Protein AF-A0AAW7A7S0-F1 (afdb_monomer)

Foldseek 3Di:
DPVPLVVVLVVLLVVQVVDPPDDVVSLVVSLVSLVVQLVVCVVVVPVVSVVVSVVSNVVSVVVVVVVVVVVVVQVPDPHLQVCQPVLLVVLCCCCPVVVVDWADLVVLVVLCVVCVVLCVVVVNNVVLVVLSDGVVLSVQLSVQLSVCQRRDNDPDGDDPVVSVVSSVVSNVVSVVVSVVVSVVSSVVSVVVVD

Structure (mmCIF, N/CA/C/O backbone):
data_AF-A0AAW7A7S0-F1
#
_entry.id   AF-A0AAW7A7S0-F1
#
loop_
_atom_site.group_PDB
_atom_site.id
_atom_site.type_symbol
_atom_site.label_atom_id
_atom_site.label_alt_id
_atom_site.label_comp_id
_atom_site.label_asym_id
_atom_site.label_entity_id
_atom_site.label_seq_id
_atom_site.pdbx_PDB_ins_code
_atom_site.Cartn_x
_atom_site.Cartn_y
_atom_site.Cartn_z
_atom_site.occupancy
_atom_site.B_iso_or_equiv
_atom_site.auth_seq_id
_atom_site.auth_comp_id
_atom_site.auth_asym_id
_atom_site.auth_atom_id
_atom_site.pdbx_PDB_model_num
ATOM 1 N N . MET A 1 1 ? -24.577 13.055 20.308 1.00 47.88 1 MET A N 1
ATOM 2 C CA . MET A 1 1 ? -23.907 12.034 19.472 1.00 47.88 1 MET A CA 1
ATOM 3 C C . MET A 1 1 ? -22.977 12.695 18.434 1.00 47.88 1 MET A C 1
ATOM 5 O O . MET A 1 1 ? -22.211 11.979 17.806 1.00 47.88 1 MET A O 1
ATOM 9 N N . ASP A 1 2 ? -22.964 14.039 18.340 1.00 54.25 2 ASP A N 1
ATOM 10 C CA . ASP A 1 2 ? -22.372 14.827 17.237 1.00 54.25 2 ASP A CA 1
ATOM 11 C C . ASP A 1 2 ? -20.846 14.964 17.177 1.00 54.25 2 ASP A C 1
ATOM 13 O O . ASP A 1 2 ? -20.313 15.258 16.114 1.00 54.25 2 ASP A O 1
ATOM 17 N N . ASN A 1 3 ? -20.098 14.722 18.256 1.00 69.12 3 ASN A N 1
ATOM 18 C CA . ASN A 1 3 ? -18.649 14.981 18.216 1.00 69.12 3 ASN A CA 1
ATOM 19 C C . ASN A 1 3 ? -17.802 13.792 17.751 1.00 69.12 3 ASN A C 1
ATOM 21 O O . ASN A 1 3 ? -16.702 14.000 17.258 1.00 69.12 3 ASN A O 1
ATOM 25 N N . LEU A 1 4 ? -18.297 12.551 17.827 1.00 82.12 4 LEU A N 1
ATOM 26 C CA . LEU A 1 4 ? -17.451 11.378 17.567 1.00 82.12 4 LEU A CA 1
ATOM 27 C C . LEU A 1 4 ? -16.991 11.300 16.102 1.00 82.12 4 LEU A C 1
ATOM 29 O O . LEU A 1 4 ? -15.822 11.047 15.830 1.00 82.12 4 LEU A O 1
ATOM 33 N N . LEU A 1 5 ? -17.907 11.535 15.156 1.00 83.62 5 LEU A N 1
ATOM 34 C CA . LEU A 1 5 ? -17.593 11.461 13.727 1.00 83.62 5 LEU A CA 1
ATOM 35 C C . LEU A 1 5 ? -16.668 12.609 13.301 1.00 83.62 5 LEU A C 1
ATOM 37 O O . LEU A 1 5 ? -15.752 12.413 12.507 1.00 83.62 5 LEU A O 1
ATOM 41 N N . ARG A 1 6 ? -16.905 13.800 13.860 1.00 86.00 6 ARG A N 1
ATOM 42 C CA . ARG A 1 6 ? -16.086 14.994 13.651 1.00 86.00 6 ARG A CA 1
ATOM 43 C C .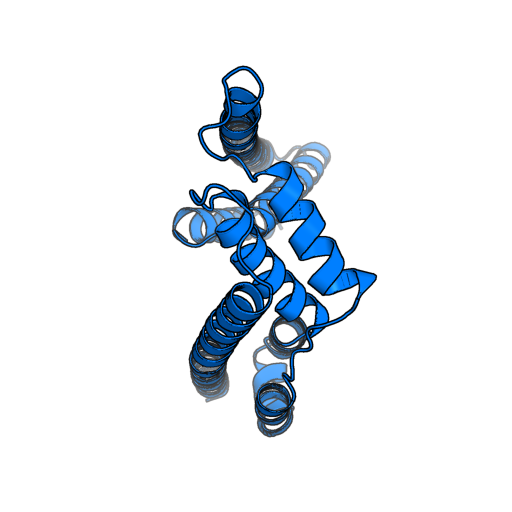 ARG A 1 6 ? -14.667 14.794 14.179 1.00 86.00 6 ARG A C 1
ATOM 45 O O . ARG A 1 6 ? -13.710 15.048 13.451 1.00 86.00 6 ARG A O 1
ATOM 52 N N . ASP A 1 7 ? -14.539 14.330 15.418 1.00 87.19 7 ASP A N 1
ATOM 53 C CA . ASP A 1 7 ? -13.252 14.130 16.085 1.00 87.19 7 ASP A CA 1
ATOM 54 C C . ASP A 1 7 ? -12.432 13.044 15.386 1.00 87.19 7 ASP A C 1
ATOM 56 O O . ASP A 1 7 ? -11.229 13.210 15.181 1.00 87.19 7 ASP A O 1
ATOM 60 N N . GLU A 1 8 ? -13.078 11.960 14.951 1.00 88.00 8 GLU A N 1
ATOM 61 C CA . GLU A 1 8 ? -12.396 10.878 14.244 1.00 88.00 8 GLU A CA 1
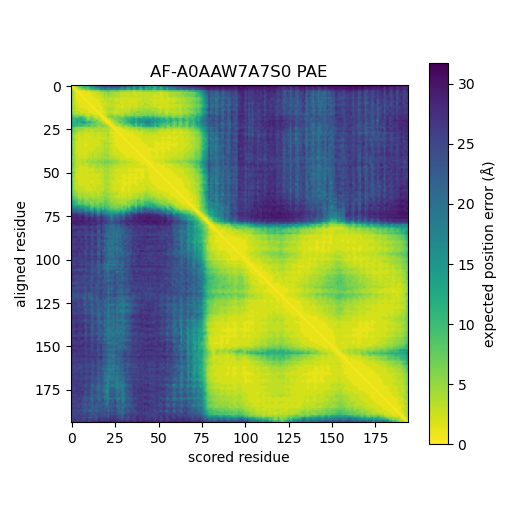ATOM 62 C C . GLU A 1 8 ? -11.982 11.285 12.823 1.00 88.00 8 GLU A C 1
ATOM 64 O O . GLU A 1 8 ? -10.881 10.947 12.382 1.00 88.00 8 GLU A O 1
ATOM 69 N N . LEU A 1 9 ? -12.805 12.076 12.123 1.00 88.88 9 LEU A N 1
ATOM 70 C CA . LEU A 1 9 ? -12.444 12.632 10.819 1.00 88.88 9 LEU A CA 1
ATOM 71 C C . LEU A 1 9 ? -11.255 13.596 10.939 1.00 88.88 9 LEU A C 1
ATOM 73 O O . LEU A 1 9 ? -10.318 13.510 10.148 1.00 88.88 9 LEU A O 1
ATOM 77 N N . LEU A 1 10 ? -11.246 14.467 11.954 1.00 88.31 10 LEU A N 1
ATOM 78 C CA . LEU A 1 10 ? -10.122 15.366 12.232 1.00 88.31 10 LEU A CA 1
ATOM 79 C C . LEU A 1 10 ? -8.855 14.607 12.618 1.00 88.31 10 LEU A C 1
ATOM 81 O O . LEU A 1 10 ? -7.771 14.958 12.155 1.00 88.31 10 LEU A O 1
ATOM 85 N N . ARG A 1 11 ? -8.974 13.565 13.446 1.00 88.81 11 ARG A N 1
ATOM 86 C CA . ARG A 1 11 ? -7.841 12.715 13.824 1.00 88.81 11 ARG A CA 1
ATOM 87 C C . ARG A 1 11 ? -7.263 12.004 12.605 1.00 88.81 11 ARG A C 1
ATOM 89 O O . ARG A 1 11 ? -6.047 12.034 12.413 1.00 88.81 11 ARG A O 1
ATOM 96 N N . SER A 1 12 ? -8.117 11.393 11.788 1.00 85.12 12 SER A N 1
ATOM 97 C CA . SER A 1 12 ? -7.708 10.688 10.570 1.00 85.12 12 SER A CA 1
ATOM 98 C C . SER A 1 12 ? -7.038 11.645 9.588 1.00 85.12 12 SER A C 1
ATOM 100 O O . SER A 1 12 ? -5.951 11.359 9.089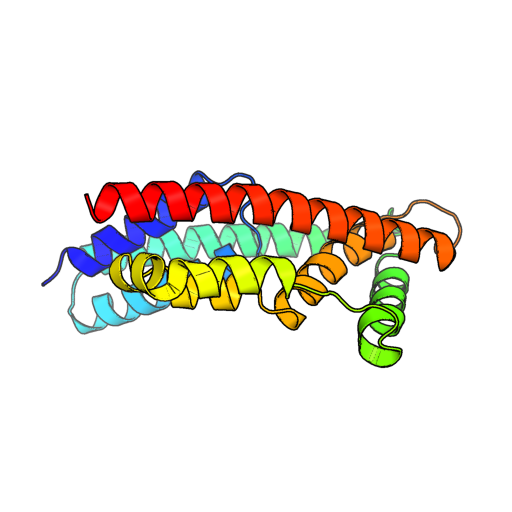 1.00 85.12 12 SER A O 1
ATOM 102 N N . TYR A 1 13 ? -7.623 12.832 9.403 1.00 85.81 13 TYR A N 1
ATOM 103 C CA . TYR A 1 13 ? -7.064 13.874 8.549 1.00 85.81 13 TYR A CA 1
ATOM 104 C C . TYR A 1 13 ? -5.722 14.402 9.059 1.00 85.81 13 TYR A C 1
ATOM 106 O O . TYR A 1 13 ? -4.745 14.430 8.318 1.00 85.81 13 TYR A O 1
ATOM 114 N N . GLY A 1 14 ? -5.622 14.736 10.347 1.00 81.81 14 GLY A N 1
ATOM 115 C CA . GLY A 1 14 ? -4.374 15.203 10.952 1.00 81.81 14 GLY A CA 1
ATOM 116 C C . GLY A 1 14 ? -3.258 14.155 10.912 1.00 81.81 14 GLY A C 1
ATOM 117 O O . GLY A 1 14 ? -2.095 14.505 10.697 1.00 81.81 14 GLY A O 1
ATOM 118 N N . THR A 1 15 ? -3.605 12.874 11.068 1.00 81.06 15 THR A N 1
ATOM 119 C CA . THR A 1 15 ? -2.658 11.754 10.939 1.00 81.06 15 THR A CA 1
ATOM 120 C C . THR A 1 15 ? -2.126 11.661 9.516 1.00 81.06 15 THR A C 1
ATOM 122 O O . THR A 1 15 ? -0.912 11.613 9.326 1.00 81.06 15 THR A O 1
ATOM 125 N N . TYR A 1 16 ? -3.020 11.720 8.529 1.00 79.56 16 TYR A N 1
ATOM 126 C CA . TYR A 1 16 ? -2.660 11.735 7.117 1.00 79.56 16 TYR A CA 1
ATOM 127 C C . TYR A 1 16 ? -1.764 12.938 6.765 1.00 79.56 16 TYR A C 1
ATOM 129 O O . TYR A 1 16 ? -0.677 12.755 6.226 1.00 79.56 16 TYR A O 1
ATOM 137 N N . CYS A 1 17 ? -2.130 14.163 7.161 1.00 77.94 17 CYS A N 1
ATOM 138 C CA . CYS A 1 17 ? -1.323 15.362 6.892 1.00 77.94 17 CYS A CA 1
ATOM 139 C C . CYS A 1 17 ? 0.074 15.320 7.532 1.00 77.94 17 CYS A C 1
ATOM 141 O O . CYS A 1 17 ? 1.014 15.925 7.014 1.00 77.94 17 CYS A O 1
ATOM 143 N N . SER A 1 18 ? 0.212 14.637 8.670 1.00 73.94 18 SER A N 1
ATOM 144 C CA . SER A 1 18 ? 1.487 14.501 9.383 1.00 73.94 18 SER A CA 1
ATOM 145 C C . SER A 1 18 ? 2.357 13.371 8.825 1.00 73.94 18 SER A C 1
ATOM 147 O O . SER A 1 18 ? 3.560 13.329 9.099 1.00 73.94 18 SER A O 1
ATOM 149 N N . ASN A 1 19 ? 1.770 12.457 8.049 1.00 66.75 19 ASN A N 1
ATOM 150 C CA . ASN A 1 19 ? 2.461 11.318 7.473 1.00 66.75 19 ASN A CA 1
ATOM 151 C C . ASN A 1 19 ? 3.065 11.680 6.108 1.00 66.75 19 ASN A C 1
ATOM 153 O O . ASN A 1 19 ? 2.401 11.650 5.078 1.00 66.75 19 ASN A O 1
ATOM 157 N N . LYS A 1 20 ? 4.368 11.987 6.095 1.00 53.78 20 LYS A N 1
ATOM 158 C CA . LYS A 1 20 ? 5.123 12.252 4.855 1.00 53.78 20 LYS A CA 1
ATOM 159 C C . LYS A 1 20 ? 5.304 11.015 3.963 1.00 53.78 20 LYS A C 1
ATOM 161 O O . LYS A 1 20 ? 5.789 11.160 2.848 1.00 53.78 20 LYS A O 1
ATOM 166 N N . GLU A 1 21 ? 4.962 9.829 4.465 1.00 48.72 21 GLU A N 1
ATOM 167 C CA . GLU A 1 21 ? 5.031 8.551 3.749 1.00 48.72 21 GLU A CA 1
ATOM 168 C C . GLU A 1 21 ? 3.640 8.032 3.342 1.00 48.72 21 GLU A C 1
ATOM 170 O O . GLU A 1 21 ? 3.537 6.896 2.884 1.00 48.72 21 GLU A O 1
ATOM 175 N N . ALA A 1 22 ? 2.577 8.826 3.533 1.00 55.53 22 ALA A N 1
ATOM 176 C CA . ALA A 1 22 ? 1.224 8.436 3.151 1.00 55.53 22 ALA A CA 1
ATOM 177 C C . ALA A 1 22 ? 1.138 8.187 1.641 1.00 55.53 22 ALA A C 1
ATOM 179 O O . ALA A 1 22 ? 1.612 9.001 0.845 1.00 55.53 22 ALA A O 1
ATOM 180 N N . ASP A 1 23 ? 0.540 7.061 1.259 1.00 60.88 23 ASP A N 1
ATOM 181 C CA . ASP A 1 23 ? 0.373 6.672 -0.137 1.00 60.88 23 ASP A CA 1
ATOM 182 C C . ASP A 1 23 ? -1.024 7.035 -0.672 1.00 60.88 23 ASP A C 1
ATOM 184 O O . ASP A 1 23 ? -1.937 7.423 0.065 1.00 60.88 23 ASP A O 1
ATOM 188 N N . ASN A 1 24 ? -1.206 6.897 -1.987 1.00 64.56 24 ASN A N 1
ATOM 189 C CA . ASN A 1 24 ? -2.461 7.248 -2.653 1.00 64.56 24 ASN A CA 1
ATOM 190 C C . ASN A 1 24 ? -3.634 6.413 -2.105 1.00 64.56 24 ASN A C 1
ATOM 192 O O . ASN A 1 24 ? -4.778 6.857 -2.138 1.00 64.56 24 ASN A O 1
ATOM 196 N N . PHE A 1 25 ? -3.381 5.211 -1.571 1.00 67.25 25 PHE A N 1
ATOM 197 C CA . PHE A 1 25 ? -4.424 4.373 -0.982 1.00 67.25 25 PHE A CA 1
ATOM 198 C C . PHE A 1 25 ? -4.976 4.984 0.313 1.00 67.25 25 PHE A C 1
ATOM 200 O O . PHE A 1 25 ? -6.197 5.034 0.478 1.00 67.25 25 PHE A O 1
ATOM 207 N N . GLU A 1 26 ? -4.114 5.511 1.186 1.00 69.94 26 GLU A N 1
ATOM 208 C CA . GLU A 1 26 ? -4.529 6.263 2.380 1.00 69.94 26 GLU A CA 1
ATOM 209 C C . GLU A 1 26 ? -5.317 7.535 2.010 1.00 69.94 26 GLU A C 1
ATOM 211 O O . GLU A 1 26 ? -6.340 7.835 2.633 1.00 69.94 26 GLU A O 1
ATOM 216 N N . GLU A 1 27 ? -4.912 8.238 0.946 1.00 78.94 27 GLU A N 1
ATOM 217 C CA . GLU A 1 27 ? -5.609 9.438 0.459 1.00 78.94 27 GLU A CA 1
ATOM 218 C C . GLU A 1 27 ? -7.030 9.124 -0.056 1.00 78.94 27 GLU A C 1
ATOM 220 O O . GLU A 1 27 ? -8.001 9.793 0.316 1.00 78.94 27 GLU A O 1
ATOM 225 N N . TYR A 1 28 ? -7.199 8.050 -0.839 1.00 80.00 28 TYR A N 1
ATOM 226 C CA . TYR A 1 28 ? -8.519 7.619 -1.320 1.00 80.00 28 TYR A CA 1
ATOM 227 C C . TYR A 1 28 ? -9.429 7.094 -0.200 1.00 80.00 28 TYR A C 1
ATOM 229 O O . TYR A 1 28 ? -10.644 7.319 -0.243 1.00 80.00 28 TYR A O 1
ATOM 237 N N . GLN A 1 29 ? -8.879 6.417 0.814 1.00 83.62 29 GLN A N 1
ATOM 238 C CA . GLN A 1 29 ? -9.657 5.999 1.986 1.00 83.62 29 GLN A CA 1
ATOM 239 C C . GLN A 1 29 ? -10.200 7.203 2.755 1.00 83.62 29 GLN A C 1
ATOM 241 O O . GLN A 1 29 ? -11.380 7.231 3.121 1.00 83.62 29 GLN A O 1
ATOM 246 N N . LEU A 1 30 ? -9.363 8.220 2.947 1.00 89.44 30 LEU A N 1
ATOM 247 C CA . LEU A 1 30 ? -9.743 9.448 3.628 1.00 89.44 30 LEU A CA 1
ATOM 248 C C . LEU A 1 30 ? -10.781 10.248 2.832 1.00 89.44 30 LEU A C 1
ATOM 250 O O . LEU A 1 30 ? -11.733 10.765 3.416 1.00 89.44 30 LEU A O 1
ATOM 254 N N . LEU A 1 31 ? -10.672 10.266 1.499 1.00 90.50 31 LEU A N 1
ATOM 255 C CA . LEU A 1 31 ? -11.694 10.841 0.622 1.00 90.50 31 LEU A CA 1
ATOM 256 C C . LEU A 1 31 ? -13.040 10.116 0.777 1.00 90.50 31 LEU A C 1
ATOM 258 O O . LEU A 1 31 ? -14.093 10.756 0.838 1.00 90.50 31 LEU A O 1
ATOM 262 N N . GLY A 1 32 ? -13.020 8.783 0.871 1.00 88.00 32 GLY A N 1
ATOM 263 C CA . GLY A 1 32 ? -14.210 7.978 1.152 1.00 88.00 32 GLY A CA 1
ATOM 264 C C . GLY A 1 32 ? -14.845 8.325 2.502 1.00 88.00 32 GLY A C 1
ATOM 265 O O . GLY A 1 32 ? -16.057 8.543 2.577 1.00 88.00 32 GLY A O 1
ATOM 266 N N . ALA A 1 33 ? -14.028 8.448 3.551 1.00 91.44 33 ALA A N 1
ATOM 267 C CA . ALA A 1 33 ? -14.477 8.830 4.889 1.00 91.44 33 ALA A CA 1
ATOM 268 C C . ALA A 1 33 ? -15.073 10.249 4.923 1.00 91.44 33 ALA A C 1
ATOM 270 O O . ALA A 1 33 ? -16.144 10.452 5.501 1.00 91.44 33 ALA A O 1
ATOM 271 N N . ALA A 1 34 ? -14.443 11.215 4.248 1.00 93.88 34 ALA A N 1
ATOM 272 C CA . ALA A 1 34 ? -14.942 12.584 4.138 1.00 93.88 34 ALA A CA 1
ATOM 273 C C . ALA A 1 34 ? -16.298 12.640 3.414 1.00 93.88 34 ALA A C 1
ATOM 275 O O . ALA A 1 34 ? -17.240 13.258 3.908 1.00 93.88 34 ALA A O 1
ATOM 276 N N . LYS A 1 35 ? -16.452 11.925 2.291 1.00 94.38 35 LYS A N 1
ATOM 277 C CA . LYS A 1 35 ? -17.732 11.838 1.562 1.00 94.38 35 LYS A CA 1
ATOM 278 C C . LYS A 1 35 ? -18.841 11.204 2.396 1.00 94.38 35 LYS A C 1
ATOM 280 O O . LYS A 1 35 ? -19.980 11.674 2.369 1.00 94.38 35 LYS A O 1
ATOM 285 N N . TYR A 1 36 ? -18.514 10.161 3.157 1.00 93.62 36 TYR A N 1
ATOM 286 C CA . TYR A 1 36 ? -19.458 9.539 4.079 1.00 93.62 36 TYR A CA 1
ATOM 287 C C . TYR A 1 36 ? -19.899 10.518 5.176 1.00 93.62 36 TYR A C 1
ATOM 289 O O . TYR A 1 36 ? -21.099 10.735 5.354 1.00 93.62 36 TYR A O 1
ATOM 297 N N . ALA A 1 37 ? -18.947 11.174 5.849 1.00 93.19 37 ALA A N 1
ATOM 298 C CA . ALA A 1 37 ? -19.235 12.169 6.880 1.00 93.19 37 ALA A CA 1
ATOM 299 C C . ALA A 1 37 ? -20.091 13.323 6.341 1.00 93.19 37 ALA A C 1
ATOM 301 O O . ALA A 1 37 ? -21.086 13.691 6.961 1.00 93.19 37 ALA A O 1
ATOM 302 N N . LYS A 1 38 ? -19.782 13.817 5.137 1.00 93.94 38 LYS A N 1
ATOM 303 C CA . LYS A 1 38 ? -20.563 14.839 4.431 1.00 93.94 38 LYS A CA 1
ATOM 304 C C . LYS A 1 38 ? -22.001 14.387 4.159 1.00 93.94 38 LYS A C 1
ATOM 306 O O . LYS A 1 38 ? -22.939 15.148 4.385 1.00 93.94 38 LYS A O 1
ATOM 311 N N . SER A 1 39 ? -22.198 13.143 3.711 1.00 93.94 39 SER A N 1
ATOM 312 C CA . SER A 1 39 ? -23.539 12.591 3.476 1.00 93.94 39 SER A CA 1
ATOM 313 C C . SER A 1 39 ? -24.355 12.462 4.760 1.00 93.94 39 SER A C 1
ATOM 315 O O . SER A 1 39 ? -25.575 12.624 4.705 1.00 93.94 39 SER A O 1
ATOM 317 N N . ILE A 1 40 ? -23.725 12.109 5.880 1.00 92.25 40 ILE A N 1
ATOM 318 C CA . ILE A 1 40 ? -24.402 12.021 7.176 1.00 92.25 40 ILE A CA 1
ATOM 319 C C . ILE A 1 40 ? -24.746 13.424 7.676 1.00 92.25 40 ILE A C 1
ATOM 321 O O . ILE A 1 40 ? -25.898 13.669 8.022 1.00 92.25 40 ILE A O 1
ATOM 325 N N . ALA A 1 41 ? -23.796 14.357 7.610 1.00 92.81 41 ALA A N 1
ATOM 326 C CA . ALA A 1 41 ? -23.985 15.746 8.013 1.00 92.81 41 ALA A CA 1
ATOM 327 C C . ALA A 1 41 ? -25.132 16.427 7.254 1.00 92.81 41 ALA A C 1
ATOM 329 O O . ALA A 1 41 ? -25.975 17.075 7.862 1.00 92.81 41 ALA A O 1
ATOM 330 N N . TYR A 1 42 ? -25.233 16.199 5.940 1.00 92.69 42 TYR A N 1
ATOM 331 C CA . TYR A 1 42 ? -26.345 16.707 5.133 1.00 92.69 42 TYR A CA 1
ATOM 332 C C . TYR A 1 42 ? -27.708 16.170 5.595 1.00 92.69 42 TYR A C 1
ATOM 334 O O . TYR A 1 42 ? -28.669 16.926 5.677 1.00 92.69 42 TYR A O 1
ATOM 342 N N . LYS A 1 43 ? -27.801 14.871 5.918 1.00 93.69 43 LYS A N 1
ATOM 343 C CA . LYS A 1 43 ? -29.051 14.240 6.382 1.00 93.69 43 LYS A CA 1
ATOM 344 C C . LYS A 1 43 ? -29.468 14.690 7.781 1.00 93.69 43 LYS A C 1
ATOM 346 O O . LYS A 1 43 ? -30.651 14.639 8.093 1.00 93.69 43 LYS A O 1
ATOM 351 N N . LEU A 1 44 ? -28.497 15.047 8.615 1.00 91.56 44 LEU A N 1
ATOM 352 C CA . LEU A 1 44 ? -28.710 15.487 9.993 1.00 91.56 44 LEU A CA 1
ATOM 353 C C . LEU A 1 44 ? -28.780 17.013 10.127 1.00 91.56 44 LEU A C 1
ATOM 355 O O . LEU A 1 44 ? -28.953 17.502 11.237 1.00 91.56 44 LEU A O 1
ATOM 359 N N . GLU A 1 45 ? -28.640 17.748 9.020 1.00 92.50 45 GLU A N 1
ATOM 360 C CA . GLU A 1 45 ? -28.569 19.215 8.996 1.00 92.50 45 GLU A CA 1
ATOM 361 C C . GLU A 1 45 ? -27.433 19.789 9.875 1.00 92.50 45 GLU A C 1
ATOM 363 O O . GLU A 1 45 ? -27.483 20.933 10.323 1.00 92.50 45 GLU A O 1
ATOM 368 N N . ASP A 1 46 ? -26.364 19.010 10.083 1.00 91.62 46 ASP A N 1
ATOM 369 C CA . ASP A 1 46 ? -25.164 19.427 10.814 1.00 91.62 46 ASP A CA 1
ATOM 370 C C . ASP A 1 46 ? -24.242 20.231 9.886 1.00 91.62 46 ASP A C 1
ATOM 372 O O . ASP A 1 46 ? -23.421 19.686 9.140 1.00 91.62 46 ASP A O 1
ATOM 376 N N . LEU A 1 47 ? -24.402 21.554 9.912 1.00 92.12 47 LEU A N 1
ATOM 377 C CA . LEU A 1 47 ? -23.651 22.473 9.056 1.00 92.12 47 LEU A CA 1
ATOM 378 C C . LEU A 1 47 ? -22.149 22.514 9.378 1.00 92.12 47 LEU A C 1
ATOM 380 O O . LEU A 1 47 ? -21.346 22.734 8.468 1.00 92.12 47 LEU A O 1
ATOM 384 N N . ASP A 1 48 ? -21.759 22.270 10.631 1.00 90.56 48 ASP A N 1
ATOM 385 C CA . ASP A 1 48 ? -20.358 22.307 11.055 1.00 90.56 48 ASP A CA 1
ATOM 386 C C . ASP A 1 48 ? -19.598 21.101 10.496 1.00 90.56 48 ASP A C 1
ATOM 388 O O . ASP 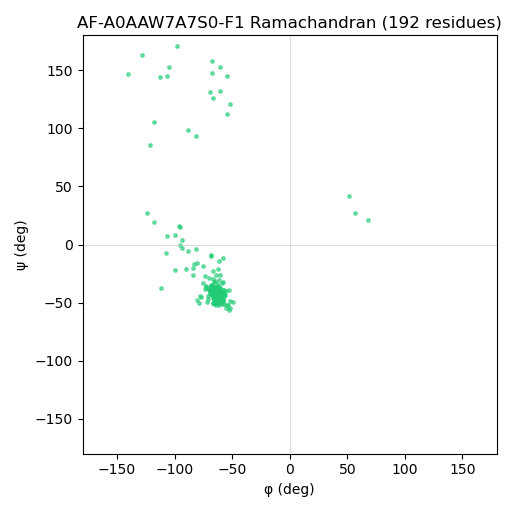A 1 48 ? -18.537 21.248 9.876 1.00 90.56 48 ASP A O 1
ATOM 392 N N . LEU A 1 49 ? -20.158 19.899 10.663 1.00 91.62 49 LEU A N 1
ATOM 393 C CA . LEU A 1 49 ? -19.586 18.683 10.096 1.00 91.62 49 LEU A CA 1
ATOM 394 C C . LEU A 1 49 ? -19.649 18.702 8.566 1.00 91.62 49 LEU A C 1
ATOM 396 O O . LEU A 1 49 ? -18.702 18.261 7.910 1.00 91.62 49 LEU A O 1
ATOM 400 N N . LEU A 1 50 ? -20.723 19.250 7.987 1.00 93.88 50 LEU A N 1
ATOM 401 C CA . LEU A 1 50 ? -20.862 19.390 6.539 1.00 93.88 50 LEU A CA 1
ATOM 402 C C . LEU A 1 50 ? -19.764 20.291 5.968 1.00 93.88 50 LEU A C 1
ATOM 404 O O . LEU A 1 50 ? -19.137 19.931 4.967 1.00 93.88 50 LEU A O 1
ATOM 408 N N . GLY A 1 51 ? -19.506 21.433 6.609 1.00 92.69 51 GLY A N 1
ATOM 409 C CA . GLY A 1 51 ? -18.443 22.359 6.227 1.00 92.69 51 GLY A CA 1
ATOM 410 C C . GLY A 1 51 ? -17.059 21.723 6.340 1.00 92.69 51 GLY A C 1
ATOM 411 O O . GLY A 1 51 ? -16.274 21.781 5.393 1.00 92.69 51 GLY A O 1
ATOM 412 N N . LEU A 1 52 ? -16.780 21.048 7.460 1.00 93.94 52 LEU A N 1
ATOM 413 C CA . LEU A 1 52 ? -15.509 20.358 7.683 1.00 93.94 52 LEU A CA 1
ATOM 414 C C . LEU A 1 52 ? -15.260 19.251 6.649 1.00 93.94 52 LEU A C 1
ATOM 416 O O . LEU A 1 52 ? -14.206 19.223 6.014 1.00 93.94 52 LEU A O 1
ATOM 420 N N . ALA A 1 53 ? -16.224 18.349 6.469 1.00 94.56 53 ALA A N 1
ATOM 421 C CA . ALA A 1 53 ? -16.095 17.224 5.552 1.00 94.56 53 ALA A CA 1
ATOM 422 C C . ALA A 1 53 ? -15.971 17.691 4.095 1.00 94.56 53 ALA A C 1
ATOM 424 O O . ALA A 1 53 ? -15.177 17.135 3.340 1.00 94.56 53 ALA A O 1
ATOM 425 N N . SER A 1 54 ? -16.693 18.752 3.716 1.00 95.00 54 SER A N 1
ATOM 426 C CA . SER A 1 54 ? -16.568 19.368 2.388 1.00 95.00 54 SER A CA 1
ATOM 427 C C . SER A 1 54 ? -15.191 19.983 2.169 1.00 95.00 54 SER A C 1
ATOM 429 O O . SER A 1 54 ? -14.632 19.843 1.087 1.00 95.00 54 SER A O 1
ATOM 431 N N . LYS A 1 55 ? -14.629 20.646 3.186 1.00 95.19 55 LYS A N 1
ATOM 432 C CA . LYS A 1 55 ? -13.286 21.223 3.101 1.00 95.19 55 LYS A CA 1
ATOM 433 C C . LYS A 1 55 ? -12.226 20.137 2.897 1.00 95.19 55 LYS A C 1
ATOM 435 O O . LYS A 1 55 ? -11.423 20.253 1.980 1.00 95.19 55 LYS A O 1
ATOM 440 N N . ILE A 1 56 ? -12.270 19.074 3.703 1.00 93.38 56 ILE A N 1
ATOM 441 C CA . ILE A 1 56 ? -11.349 17.932 3.577 1.00 93.38 56 ILE A CA 1
ATOM 442 C C . ILE A 1 56 ? -11.503 17.265 2.203 1.00 93.38 56 ILE A C 1
ATOM 444 O O . ILE A 1 56 ? -10.510 16.967 1.551 1.00 93.38 56 ILE A O 1
ATOM 448 N N . GLU A 1 57 ? -12.736 17.064 1.731 1.00 93.88 57 GLU A N 1
ATOM 449 C CA . GLU A 1 57 ? -12.995 16.506 0.400 1.00 93.88 57 GLU A CA 1
ATOM 450 C C . GLU A 1 57 ? -12.366 17.354 -0.715 1.00 93.88 57 GLU A C 1
ATOM 452 O O . GLU A 1 57 ? -11.727 16.794 -1.601 1.00 93.88 57 GLU A O 1
ATOM 457 N N . ILE A 1 58 ? -12.532 18.681 -0.678 1.00 92.19 58 ILE A N 1
ATOM 458 C CA . ILE A 1 58 ? -11.958 19.589 -1.682 1.00 92.19 58 ILE A CA 1
ATOM 459 C C . ILE A 1 58 ? -10.431 19.513 -1.663 1.00 92.19 58 ILE A C 1
ATOM 461 O O . ILE A 1 58 ? -9.832 19.322 -2.716 1.00 92.19 58 ILE A O 1
ATOM 465 N N . GLU A 1 59 ? -9.810 19.598 -0.484 1.00 88.69 59 GLU A N 1
ATOM 466 C CA . GLU A 1 59 ? -8.347 19.551 -0.346 1.00 88.69 59 GLU A CA 1
ATOM 467 C C . GLU A 1 59 ? -7.766 18.231 -0.886 1.00 88.69 59 GLU A C 1
ATOM 469 O O . GLU A 1 59 ? -6.757 18.236 -1.595 1.00 88.69 59 GLU A O 1
ATOM 474 N N . LEU A 1 60 ? -8.431 17.101 -0.622 1.00 86.12 60 LEU A N 1
ATOM 475 C CA . LEU A 1 60 ? -8.027 15.795 -1.154 1.00 86.12 60 LEU A CA 1
ATOM 476 C C . LEU A 1 60 ? -8.242 15.697 -2.666 1.00 86.12 60 LEU A C 1
ATOM 478 O O . LEU A 1 60 ? -7.377 15.198 -3.378 1.00 86.12 60 LEU A O 1
ATOM 482 N N . LEU A 1 61 ? -9.370 16.189 -3.185 1.00 88.38 61 LEU A N 1
ATOM 483 C CA . LEU A 1 61 ? -9.638 16.179 -4.625 1.00 88.38 61 LEU A CA 1
ATOM 484 C C . LEU A 1 61 ? -8.666 17.070 -5.400 1.00 88.38 61 LEU A C 1
ATOM 486 O O . LEU A 1 61 ? -8.247 16.683 -6.486 1.00 88.38 61 LEU A O 1
ATOM 490 N N . GLU A 1 62 ? -8.295 18.235 -4.869 1.00 83.62 62 GLU A N 1
ATOM 491 C CA . GLU A 1 62 ? -7.292 19.112 -5.480 1.00 83.62 62 GLU A CA 1
ATOM 492 C C . GLU A 1 62 ? -5.908 18.468 -5.491 1.00 83.62 62 GLU A C 1
ATOM 494 O O . GLU A 1 62 ? -5.207 18.560 -6.499 1.00 83.62 62 GLU A O 1
ATOM 499 N N . ARG A 1 63 ? -5.526 17.766 -4.419 1.00 77.94 63 ARG A N 1
ATOM 500 C CA . ARG A 1 63 ? -4.277 16.996 -4.381 1.00 77.94 63 ARG A CA 1
ATOM 501 C C . ARG A 1 63 ? -4.267 15.862 -5.392 1.00 77.94 63 ARG A C 1
ATOM 503 O O . ARG A 1 63 ? -3.373 15.835 -6.230 1.00 77.94 63 ARG A O 1
ATOM 510 N N . ILE A 1 64 ? -5.295 15.015 -5.383 1.00 79.94 64 ILE A N 1
ATOM 511 C CA . ILE A 1 64 ? -5.459 13.919 -6.348 1.00 79.94 64 ILE A CA 1
ATOM 512 C C . ILE A 1 64 ? -5.441 14.467 -7.775 1.00 79.94 64 ILE A C 1
ATOM 514 O O . ILE A 1 64 ? -4.811 13.900 -8.662 1.00 79.94 64 ILE A O 1
ATOM 518 N N . LYS A 1 65 ? -6.131 15.586 -8.016 1.00 80.19 65 LYS A N 1
ATOM 519 C CA . LYS A 1 65 ? -6.147 16.250 -9.317 1.00 80.19 65 LYS A CA 1
ATOM 520 C C . LYS A 1 65 ? -4.762 16.762 -9.696 1.00 80.19 65 LYS A C 1
ATOM 522 O O . LYS A 1 65 ? -4.353 16.507 -10.813 1.00 80.19 65 LYS A O 1
ATOM 527 N N . THR A 1 66 ? -4.045 17.428 -8.796 1.00 74.00 66 THR A N 1
ATOM 528 C CA . THR A 1 66 ? -2.685 17.929 -9.051 1.00 74.00 66 THR A CA 1
ATOM 529 C C . THR A 1 66 ? -1.723 16.780 -9.338 1.00 74.00 66 THR A C 1
ATOM 531 O O . THR A 1 66 ? -0.894 16.887 -10.233 1.00 74.00 66 THR A O 1
ATOM 534 N N . GLU A 1 67 ? -1.850 15.662 -8.623 1.00 67.25 67 GLU A N 1
ATOM 535 C CA . GLU A 1 67 ? -1.057 14.459 -8.872 1.00 67.25 67 GLU A CA 1
ATOM 536 C C . GLU A 1 67 ? -1.396 13.856 -10.242 1.00 67.25 67 GLU A C 1
ATOM 538 O O . GLU A 1 67 ? -0.510 13.592 -11.047 1.00 67.25 67 GLU A O 1
ATOM 543 N N . ASN A 1 68 ? -2.685 13.720 -10.560 1.00 67.31 68 ASN A N 1
ATOM 544 C CA . ASN A 1 68 ? -3.144 13.234 -11.859 1.00 67.31 68 ASN A CA 1
ATOM 545 C C . ASN A 1 68 ? -2.757 14.174 -13.006 1.00 67.31 68 ASN A C 1
ATOM 547 O O . ASN A 1 68 ? -2.374 13.694 -14.060 1.00 67.31 68 ASN A O 1
ATOM 551 N N . GLU A 1 69 ? -2.838 15.490 -12.826 1.00 68.44 69 GLU A N 1
ATOM 552 C CA . GLU A 1 69 ? -2.415 16.493 -13.809 1.00 68.44 69 GLU A CA 1
ATOM 553 C C . GLU A 1 69 ? -0.900 16.496 -13.976 1.00 68.44 69 GLU A C 1
ATOM 555 O O . GLU A 1 69 ? -0.425 16.612 -15.100 1.00 68.44 69 GLU A O 1
ATOM 560 N N . TYR A 1 70 ? -0.142 16.290 -12.897 1.00 58.50 70 TYR A N 1
ATOM 561 C CA . TYR A 1 70 ? 1.286 16.019 -12.983 1.00 58.50 70 TYR A CA 1
ATOM 562 C C . TYR A 1 70 ? 1.526 14.789 -13.863 1.00 58.50 70 TYR A C 1
ATOM 564 O O . TYR A 1 70 ? 2.233 14.922 -14.853 1.00 58.50 70 TYR A O 1
ATOM 572 N N . TYR A 1 71 ? 0.860 13.654 -13.617 1.00 52.22 71 TYR A N 1
ATOM 573 C CA . TYR A 1 71 ? 0.986 12.458 -14.463 1.00 52.22 71 TYR A CA 1
ATOM 574 C C . TYR A 1 71 ? 0.517 12.667 -15.916 1.00 52.22 71 TYR A C 1
ATOM 576 O O . TYR A 1 71 ? 1.178 12.188 -16.830 1.00 52.22 71 TYR A O 1
ATOM 584 N N . LEU A 1 72 ? -0.572 13.406 -16.144 1.00 55.28 72 LEU A N 1
ATOM 585 C CA . LEU A 1 72 ? -1.121 13.698 -17.477 1.00 55.28 72 LEU A CA 1
ATOM 586 C C . LEU A 1 72 ? -0.279 14.723 -18.251 1.00 55.28 72 LEU A C 1
ATOM 588 O O . LEU A 1 72 ? -0.250 14.696 -19.476 1.00 55.28 72 LEU A O 1
ATOM 592 N N . SER A 1 73 ? 0.450 15.611 -17.568 1.00 49.62 73 SER A N 1
ATOM 593 C CA . SER A 1 73 ? 1.362 16.568 -18.211 1.00 49.62 73 SER A CA 1
ATOM 594 C C . SER A 1 73 ? 2.592 15.909 -18.856 1.00 49.62 73 SER A C 1
ATOM 596 O O . SER A 1 73 ? 3.306 16.565 -19.614 1.00 49.62 73 SER A O 1
ATOM 598 N N . PHE A 1 74 ? 2.810 14.609 -18.617 1.00 50.72 74 PHE A N 1
ATOM 599 C CA . PHE A 1 74 ? 3.830 13.796 -19.285 1.00 50.72 74 PHE A CA 1
ATOM 600 C C . PHE A 1 74 ? 3.353 13.132 -20.593 1.00 50.72 74 PHE A C 1
ATOM 602 O O . PHE A 1 74 ? 4.187 12.551 -21.284 1.00 50.72 74 PHE A O 1
ATOM 609 N N . ASP A 1 75 ? 2.070 13.233 -20.972 1.00 49.88 75 ASP A N 1
ATOM 610 C CA . ASP A 1 75 ? 1.528 12.555 -22.168 1.00 49.88 75 ASP A CA 1
ATOM 611 C C . ASP A 1 75 ? 1.811 13.281 -23.507 1.00 49.88 75 ASP A C 1
ATOM 613 O O . ASP A 1 75 ? 1.697 12.666 -24.567 1.00 49.88 75 ASP A O 1
ATOM 617 N N . GLU A 1 76 ? 2.205 14.566 -23.511 1.00 50.06 76 GLU A N 1
ATOM 618 C CA . GLU A 1 76 ? 2.408 15.347 -24.757 1.00 50.06 76 GLU A CA 1
ATOM 619 C C . GLU A 1 76 ? 3.881 15.647 -25.119 1.00 50.06 76 GLU A C 1
ATOM 621 O O . GLU A 1 76 ? 4.163 16.122 -26.222 1.00 50.06 76 GLU A O 1
ATOM 626 N N . ALA A 1 77 ? 4.845 15.339 -24.245 1.00 45.91 77 ALA A N 1
ATOM 627 C CA . ALA A 1 77 ? 6.279 15.512 -24.508 1.00 45.91 77 ALA A CA 1
ATOM 628 C C . ALA A 1 77 ? 6.962 14.155 -24.785 1.00 45.91 77 ALA A C 1
ATOM 630 O O . ALA A 1 77 ? 6.500 13.135 -24.276 1.00 45.91 77 ALA A O 1
ATOM 631 N N . PRO A 1 78 ? 8.072 14.088 -25.555 1.00 51.31 78 PRO A N 1
ATOM 632 C CA . PRO A 1 78 ? 8.874 12.869 -25.644 1.00 51.31 78 PRO A CA 1
ATOM 633 C C . PRO A 1 78 ? 9.271 12.453 -24.226 1.00 51.31 78 PRO A C 1
ATOM 635 O O . PRO A 1 78 ? 9.994 13.192 -23.560 1.00 51.31 78 PRO A O 1
ATOM 638 N N . SER A 1 79 ? 8.737 11.324 -23.758 1.00 54.03 79 SER A N 1
ATOM 639 C CA . SER A 1 79 ? 8.848 10.909 -22.362 1.00 54.03 79 SER A CA 1
ATOM 640 C C . SER A 1 79 ? 10.309 10.927 -21.902 1.00 54.03 79 SER A C 1
ATOM 642 O O . SER A 1 79 ? 11.141 10.197 -22.443 1.00 54.03 79 SER A O 1
ATOM 644 N N . GLU A 1 80 ? 10.619 11.710 -20.861 1.00 61.00 80 GLU A N 1
ATOM 645 C CA . GLU A 1 80 ? 11.887 11.603 -20.114 1.00 61.00 80 GLU A CA 1
ATOM 646 C C . GLU A 1 80 ? 12.085 10.186 -19.527 1.00 61.00 80 GLU A C 1
ATOM 648 O O . GLU A 1 80 ? 13.180 9.822 -19.092 1.00 61.00 80 GLU A O 1
ATOM 653 N N . PHE A 1 81 ? 11.028 9.365 -19.553 1.00 67.19 81 PHE A N 1
ATOM 654 C CA . PHE A 1 81 ? 10.945 8.013 -19.023 1.00 67.19 81 PHE A CA 1
ATOM 655 C C . PHE A 1 81 ? 10.572 7.030 -20.144 1.00 67.19 81 PHE A C 1
ATOM 657 O O . PHE A 1 81 ? 9.393 6.714 -20.340 1.00 67.19 81 PHE A O 1
ATOM 664 N N . PRO A 1 82 ? 11.562 6.531 -20.905 1.00 76.81 82 PRO A N 1
ATOM 665 C CA . PRO A 1 82 ? 11.327 5.726 -22.107 1.00 76.81 82 PRO A CA 1
ATOM 666 C C . PRO A 1 82 ? 10.568 4.414 -21.852 1.00 76.81 82 PRO A C 1
ATOM 668 O O . PRO A 1 82 ? 10.072 3.817 -22.799 1.00 76.81 82 PRO A O 1
ATOM 671 N N . HIS A 1 83 ? 10.451 3.982 -20.592 1.00 82.38 83 HIS A N 1
ATOM 672 C CA . HIS A 1 83 ? 9.875 2.693 -20.196 1.00 82.38 83 HIS A CA 1
ATOM 673 C C . HIS A 1 83 ? 8.617 2.817 -19.331 1.00 82.38 83 HIS A C 1
ATOM 675 O O . HIS A 1 83 ? 8.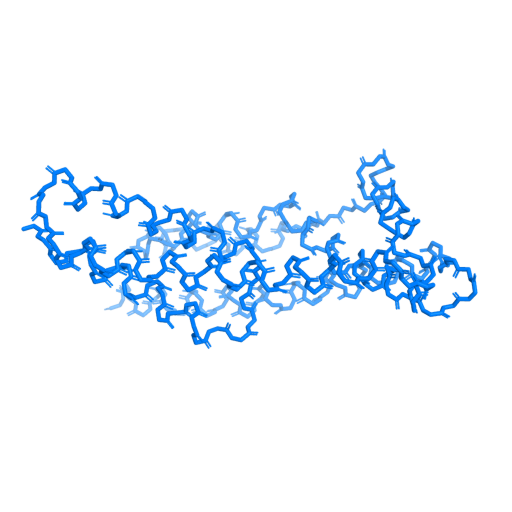274 1.868 -18.627 1.00 82.38 83 HIS A O 1
ATOM 681 N N . LEU A 1 84 ? 7.934 3.965 -19.337 1.00 78.81 84 LEU A N 1
ATOM 682 C CA . LEU A 1 84 ? 6.770 4.197 -18.474 1.00 78.81 84 LEU A CA 1
ATOM 683 C C . LEU A 1 84 ? 5.680 3.120 -18.663 1.00 78.81 84 LEU A C 1
ATOM 685 O O . LEU A 1 84 ? 5.287 2.451 -17.705 1.00 78.81 84 LEU A O 1
ATOM 689 N N . GLU A 1 85 ? 5.233 2.907 -19.901 1.00 77.69 85 GLU A N 1
ATOM 690 C CA . GLU A 1 85 ? 4.196 1.916 -20.219 1.00 77.69 85 GLU A CA 1
ATOM 691 C C . GLU A 1 85 ? 4.767 0.495 -20.297 1.00 77.69 85 GLU A C 1
ATOM 693 O O . GLU A 1 85 ? 4.265 -0.429 -19.646 1.00 77.69 85 GLU A O 1
ATOM 698 N N . ASP A 1 86 ? 5.876 0.323 -21.015 1.00 84.81 86 ASP A N 1
ATOM 699 C CA . ASP A 1 86 ? 6.500 -0.983 -21.239 1.00 84.81 86 ASP A CA 1
ATOM 700 C C . ASP A 1 86 ? 6.982 -1.611 -19.923 1.00 84.81 86 ASP A C 1
ATOM 702 O O . ASP A 1 86 ? 6.806 -2.806 -19.688 1.00 84.81 86 ASP A O 1
ATOM 706 N N . GLY A 1 87 ? 7.536 -0.800 -19.018 1.00 86.44 87 GLY A N 1
ATOM 707 C CA . GLY A 1 87 ? 7.989 -1.220 -17.695 1.00 86.44 87 GLY A CA 1
ATOM 708 C C . GLY A 1 87 ? 6.843 -1.629 -16.778 1.00 86.44 87 GLY A C 1
ATOM 709 O O . GLY A 1 87 ? 6.973 -2.581 -16.002 1.00 86.44 87 GLY A O 1
ATOM 710 N N . ARG A 1 88 ? 5.690 -0.961 -16.893 1.00 83.25 88 ARG A N 1
ATOM 711 C CA . ARG A 1 88 ? 4.479 -1.331 -16.158 1.00 83.25 88 ARG A CA 1
ATOM 712 C C . ARG A 1 88 ? 3.950 -2.688 -16.608 1.00 83.25 88 ARG A C 1
ATOM 714 O O . ARG A 1 88 ? 3.703 -3.544 -15.754 1.00 83.25 88 ARG A O 1
ATOM 721 N N . GLU A 1 89 ? 3.778 -2.898 -17.912 1.00 83.75 89 GLU A N 1
ATOM 722 C CA . GLU A 1 89 ? 3.297 -4.183 -18.433 1.00 83.75 89 GLU A CA 1
ATOM 723 C C . GLU A 1 89 ? 4.322 -5.301 -18.202 1.00 83.75 89 GLU A C 1
ATOM 725 O O . GLU A 1 89 ? 3.942 -6.395 -17.785 1.00 83.75 89 GLU A O 1
ATOM 730 N N . PHE A 1 90 ? 5.621 -5.010 -18.317 1.00 92.25 90 PHE A N 1
ATOM 731 C CA . PHE A 1 90 ? 6.684 -5.956 -17.981 1.00 92.25 90 PHE A CA 1
ATOM 732 C C . PHE A 1 90 ? 6.601 -6.432 -16.523 1.00 92.25 90 PHE A C 1
ATOM 734 O O . PHE A 1 90 ? 6.585 -7.637 -16.256 1.00 92.25 90 PHE A O 1
ATOM 741 N N . CYS A 1 91 ? 6.463 -5.514 -15.563 1.00 86.81 91 CYS A N 1
ATOM 742 C CA . CYS A 1 91 ? 6.291 -5.883 -14.157 1.00 86.81 91 CYS A CA 1
ATOM 743 C C . CYS A 1 91 ? 4.978 -6.637 -13.909 1.00 86.81 91 CYS A C 1
ATOM 745 O O . CYS A 1 91 ? 4.952 -7.601 -13.144 1.00 86.81 91 CYS A O 1
ATOM 747 N N . LYS A 1 92 ? 3.879 -6.242 -14.555 1.00 86.06 92 LYS A N 1
ATOM 748 C CA . LYS A 1 92 ? 2.584 -6.925 -14.418 1.00 86.06 92 LYS A CA 1
ATOM 749 C C . LYS A 1 92 ? 2.650 -8.370 -14.914 1.00 86.06 92 LYS A C 1
ATOM 751 O O . LYS A 1 92 ? 2.087 -9.265 -14.275 1.00 86.06 92 LYS A O 1
ATOM 756 N N . ASP A 1 93 ? 3.371 -8.604 -16.005 1.00 89.31 93 ASP A N 1
ATOM 757 C CA . ASP A 1 93 ? 3.609 -9.936 -16.545 1.00 89.31 93 ASP A CA 1
ATOM 758 C C . ASP A 1 93 ? 4.387 -10.804 -15.562 1.00 89.31 93 ASP A C 1
ATOM 760 O O . ASP A 1 93 ? 3.948 -11.913 -15.256 1.00 89.31 93 ASP A O 1
ATOM 764 N N . LEU A 1 94 ? 5.486 -10.294 -15.003 1.00 92.44 94 LEU A N 1
ATOM 765 C CA . LEU A 1 94 ? 6.306 -11.039 -14.044 1.00 92.44 94 LEU A CA 1
ATOM 766 C C . LEU A 1 94 ? 5.546 -11.359 -12.744 1.00 92.44 94 LEU A C 1
ATOM 768 O O . LEU A 1 94 ? 5.564 -12.504 -12.281 1.00 92.44 94 LEU A O 1
ATOM 772 N N . PHE A 1 95 ? 4.852 -10.374 -12.168 1.00 90.75 95 PHE A N 1
ATOM 773 C CA . PHE A 1 95 ? 4.189 -10.516 -10.867 1.00 90.75 95 PHE A CA 1
ATOM 774 C C . PHE A 1 95 ? 2.880 -11.306 -10.943 1.00 90.75 95 PHE A C 1
ATOM 776 O O . PHE A 1 95 ? 2.660 -12.189 -10.116 1.00 90.75 95 PHE A O 1
ATOM 783 N N . TYR A 1 96 ? 2.015 -11.029 -11.923 1.00 87.56 96 TYR A N 1
ATOM 784 C CA . TYR A 1 96 ? 0.636 -11.535 -11.902 1.00 87.56 96 TYR A CA 1
ATOM 785 C C . TYR A 1 96 ? 0.338 -12.580 -12.974 1.00 87.56 96 TYR A C 1
ATOM 787 O O . TYR A 1 96 ? -0.386 -13.536 -12.689 1.00 87.56 96 TYR A O 1
ATOM 795 N N . LYS A 1 97 ? 0.890 -12.442 -14.189 1.00 86.19 97 LYS A N 1
ATOM 796 C CA . LYS A 1 97 ? 0.664 -13.441 -15.251 1.00 86.19 97 LYS A CA 1
ATOM 797 C C . LYS A 1 97 ? 1.551 -14.670 -15.055 1.00 86.19 97 LYS A C 1
ATOM 799 O O . LYS A 1 97 ? 1.054 -15.790 -15.038 1.00 86.19 97 LYS A O 1
ATOM 804 N N . GLN A 1 98 ? 2.852 -14.459 -14.864 1.00 93.19 98 GLN A N 1
ATOM 805 C CA . GLN A 1 98 ? 3.838 -15.524 -14.667 1.00 93.19 98 GLN A CA 1
ATOM 806 C C . GLN A 1 98 ? 3.914 -15.998 -13.212 1.00 93.19 98 GLN A C 1
ATOM 808 O O . GLN A 1 98 ? 4.389 -17.103 -12.9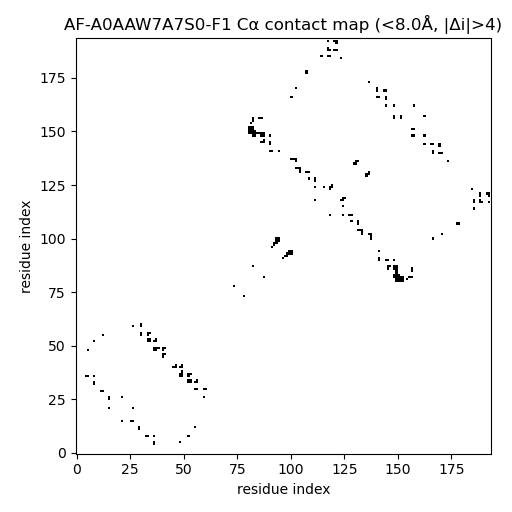61 1.00 93.19 98 GLN A O 1
ATOM 813 N N . LYS A 1 99 ? 3.450 -15.178 -12.255 1.00 92.12 99 LYS A N 1
ATOM 814 C CA . LYS A 1 99 ? 3.524 -15.460 -10.810 1.00 92.12 99 LYS A CA 1
ATOM 815 C C . LYS A 1 99 ? 4.943 -15.840 -10.368 1.00 92.12 99 LYS A C 1
ATOM 817 O O . LYS A 1 99 ? 5.131 -16.783 -9.597 1.00 92.12 99 LYS A O 1
ATOM 822 N N . ARG A 1 100 ? 5.942 -15.121 -10.897 1.00 95.94 100 ARG A N 1
ATOM 823 C CA . ARG A 1 100 ? 7.370 -15.379 -10.656 1.00 95.94 100 ARG A CA 1
ATOM 824 C C . ARG A 1 100 ? 7.743 -15.199 -9.187 1.00 95.94 100 ARG A C 1
ATOM 826 O O . ARG A 1 100 ? 8.597 -15.917 -8.678 1.00 95.94 100 ARG A O 1
ATOM 833 N N . TYR A 1 101 ? 7.090 -14.252 -8.525 1.00 96.38 101 TYR A N 1
ATOM 834 C CA . TYR A 1 101 ? 7.397 -13.852 -7.162 1.00 96.38 101 TYR A CA 1
ATOM 835 C C . TYR A 1 101 ? 6.349 -14.351 -6.178 1.00 96.38 101 TYR A C 1
ATOM 837 O O . TYR A 1 101 ? 5.156 -14.401 -6.480 1.00 96.38 101 TYR A O 1
ATOM 845 N N . ARG A 1 102 ? 6.815 -14.706 -4.983 1.00 93.19 102 ARG A N 1
ATOM 846 C CA . ARG A 1 102 ? 5.989 -15.065 -3.833 1.00 93.19 102 ARG A CA 1
ATOM 847 C C . ARG A 1 102 ? 6.627 -14.480 -2.589 1.00 93.19 102 ARG A C 1
ATOM 849 O O . ARG A 1 102 ? 7.850 -14.402 -2.507 1.00 93.19 102 ARG A O 1
ATOM 856 N N . VAL A 1 103 ? 5.792 -14.100 -1.639 1.00 94.62 103 VAL A N 1
ATOM 857 C CA . VAL A 1 103 ? 6.216 -13.616 -0.327 1.00 94.62 103 VAL A CA 1
ATOM 858 C C . VAL A 1 103 ? 5.796 -14.637 0.718 1.00 94.62 103 VAL A C 1
ATOM 860 O O . VAL A 1 103 ? 4.760 -15.276 0.561 1.00 94.62 103 VAL A O 1
ATOM 863 N N . ASP A 1 104 ? 6.614 -14.814 1.750 1.00 94.19 104 ASP A N 1
ATOM 864 C CA . ASP A 1 104 ? 6.294 -15.679 2.886 1.00 94.19 104 ASP A CA 1
ATOM 865 C C . ASP A 1 104 ? 6.242 -14.824 4.150 1.00 94.19 104 ASP A C 1
ATOM 867 O O . ASP A 1 104 ? 7.275 -14.397 4.667 1.00 94.19 104 ASP A O 1
ATOM 871 N N . MET A 1 105 ? 5.026 -14.569 4.641 1.00 94.31 105 MET A N 1
ATOM 872 C CA . MET A 1 105 ? 4.813 -13.788 5.864 1.00 94.31 105 MET A CA 1
ATOM 873 C C . MET A 1 105 ? 4.560 -14.680 7.087 1.00 94.31 105 MET A C 1
ATOM 875 O O . MET A 1 105 ? 4.245 -14.176 8.168 1.00 94.31 105 MET A O 1
ATOM 879 N N . LYS A 1 106 ? 4.714 -16.009 6.968 1.00 92.38 106 LYS A N 1
ATOM 880 C CA . LYS A 1 106 ? 4.489 -16.952 8.077 1.00 92.38 106 LYS A CA 1
ATOM 881 C C . LYS A 1 106 ? 5.310 -16.652 9.332 1.00 92.38 106 LYS A C 1
ATOM 883 O O . LYS A 1 106 ? 4.731 -16.793 10.410 1.00 92.38 106 LYS A O 1
ATOM 888 N N . PRO A 1 107 ? 6.596 -16.246 9.265 1.00 91.25 107 PRO A N 1
ATOM 889 C CA . PRO A 1 107 ? 7.360 -15.922 10.472 1.00 91.25 107 PRO A CA 1
ATOM 890 C C . PRO A 1 107 ? 6.692 -14.817 11.301 1.00 91.25 107 PRO A C 1
ATOM 892 O O . PRO A 1 107 ? 6.559 -14.942 12.514 1.00 91.25 107 PRO A O 1
ATOM 895 N N . TYR A 1 108 ? 6.172 -13.794 10.627 1.00 91.31 108 TYR A N 1
ATOM 896 C CA . TYR A 1 108 ? 5.471 -12.670 11.245 1.00 91.31 108 TYR A CA 1
ATOM 897 C C . TYR A 1 108 ? 4.085 -13.061 11.765 1.00 91.31 108 TYR A C 1
ATOM 899 O O . TYR A 1 108 ? 3.661 -12.606 12.825 1.00 91.31 108 TYR A O 1
ATOM 907 N N . ARG A 1 109 ? 3.380 -13.947 11.048 1.00 90.31 109 ARG A N 1
ATOM 908 C CA . ARG A 1 109 ? 2.083 -14.475 11.499 1.00 90.31 109 ARG A CA 1
ATOM 909 C C . ARG A 1 109 ? 2.211 -15.335 12.755 1.00 90.31 109 ARG A C 1
ATOM 911 O O . ARG A 1 109 ? 1.297 -15.318 13.570 1.00 90.31 109 ARG A O 1
ATOM 918 N N . ARG A 1 110 ? 3.331 -16.048 12.939 1.00 91.56 110 ARG A N 1
ATOM 919 C CA . ARG A 1 110 ? 3.602 -16.796 14.180 1.00 91.56 110 ARG A CA 1
ATOM 920 C C . ARG A 1 110 ? 3.661 -15.871 15.387 1.00 91.56 110 ARG A C 1
ATOM 922 O O . ARG A 1 110 ? 2.967 -16.138 16.350 1.00 91.56 110 ARG A O 1
ATOM 929 N N . LEU A 1 111 ? 4.368 -14.744 15.289 1.00 89.94 111 LEU A N 1
ATOM 930 C CA . LEU A 1 111 ? 4.407 -13.745 16.364 1.00 89.94 111 LEU A CA 1
ATOM 931 C C . LEU A 1 111 ? 3.002 -13.234 16.733 1.00 89.94 111 LEU A C 1
ATOM 933 O O . LEU A 1 111 ? 2.691 -13.016 17.900 1.00 89.94 111 LEU A O 1
ATOM 937 N N . LEU A 1 112 ? 2.151 -13.047 15.726 1.00 90.69 112 LEU A N 1
ATOM 938 C CA . LEU A 1 112 ? 0.763 -12.617 15.894 1.00 90.69 112 LEU A CA 1
ATOM 939 C C . LEU A 1 112 ? -0.083 -13.681 16.613 1.00 90.69 112 LEU A C 1
ATOM 941 O O . LEU A 1 112 ? -0.894 -13.340 17.467 1.00 90.69 112 LEU A O 1
ATOM 945 N N . PHE A 1 113 ? 0.144 -14.956 16.289 1.00 90.94 113 PHE A N 1
ATOM 946 C CA . PHE A 1 113 ? -0.507 -16.104 16.920 1.00 90.94 113 PHE A CA 1
ATOM 947 C C . PHE A 1 113 ? -0.023 -16.326 18.362 1.00 90.94 113 PHE A C 1
ATOM 949 O O . PHE A 1 113 ? -0.834 -16.495 19.268 1.00 90.94 113 PHE A O 1
ATOM 956 N N . ASP A 1 114 ? 1.287 -16.235 18.600 1.00 92.88 114 ASP A N 1
ATOM 957 C CA . ASP A 1 114 ? 1.907 -16.410 19.921 1.00 92.88 114 ASP A CA 1
ATOM 958 C C . ASP A 1 114 ? 1.436 -15.351 20.941 1.00 92.88 114 ASP A C 1
ATOM 960 O O . ASP A 1 114 ? 1.506 -15.565 22.152 1.00 92.88 114 ASP A O 1
ATOM 964 N N . HIS A 1 115 ? 0.928 -14.212 20.458 1.00 92.44 115 HIS A N 1
ATOM 965 C CA . HIS A 1 115 ? 0.413 -13.104 21.266 1.00 92.44 115 HIS A CA 1
ATOM 966 C C . HIS A 1 115 ? -1.039 -12.729 20.924 1.00 92.44 115 HIS A C 1
ATOM 968 O O . HIS A 1 115 ? -1.442 -11.579 21.120 1.00 92.44 115 HIS A O 1
ATOM 974 N N . GLU A 1 116 ? -1.828 -13.681 20.420 1.00 91.94 116 GLU A N 1
ATOM 975 C CA . GLU A 1 116 ? -3.191 -13.441 19.932 1.00 91.94 116 GLU A CA 1
ATOM 976 C C . GLU A 1 116 ? -4.078 -12.744 20.971 1.00 91.94 116 GLU A C 1
ATOM 978 O O . GLU A 1 116 ? -4.635 -11.688 20.677 1.00 91.94 116 GLU A O 1
ATOM 983 N N . GLU A 1 117 ? -4.150 -13.266 22.200 1.00 92.25 117 GLU A N 1
ATOM 984 C CA . GLU A 1 117 ? -4.976 -12.685 23.271 1.00 92.25 117 GLU A CA 1
ATOM 985 C C . GLU A 1 117 ? -4.616 -11.218 23.549 1.00 92.25 117 GLU A C 1
ATOM 987 O O . GLU A 1 117 ? -5.499 -10.365 23.650 1.00 92.25 117 GLU A O 1
ATOM 992 N N . THR A 1 118 ? -3.318 -10.908 23.593 1.00 91.94 118 THR A N 1
ATOM 993 C CA . THR A 1 118 ? -2.790 -9.558 23.833 1.00 91.94 118 THR A CA 1
ATOM 994 C C . THR A 1 118 ? -3.178 -8.588 22.718 1.00 91.94 118 THR A C 1
ATOM 996 O O . THR A 1 118 ? -3.537 -7.440 22.981 1.00 91.94 118 THR A O 1
ATOM 999 N N . PHE A 1 119 ? -3.108 -9.027 21.459 1.00 90.94 119 PHE A N 1
ATOM 1000 C CA . PHE A 1 119 ? -3.487 -8.197 20.316 1.00 90.94 119 PHE A CA 1
ATOM 1001 C C . PHE A 1 119 ? -5.002 -8.060 20.160 1.00 90.94 119 PHE A C 1
ATOM 1003 O O . PHE A 1 119 ? -5.469 -7.002 19.732 1.00 90.94 119 PHE A O 1
ATOM 1010 N N . MET A 1 120 ? -5.763 -9.097 20.507 1.00 90.62 120 MET A N 1
ATOM 1011 C CA . MET A 1 120 ? -7.225 -9.078 20.508 1.00 90.62 120 MET A CA 1
ATOM 1012 C C . MET A 1 120 ? -7.759 -8.120 21.573 1.00 90.62 120 MET A C 1
ATOM 1014 O O . MET A 1 120 ? -8.602 -7.281 21.260 1.00 90.62 120 MET A O 1
ATOM 1018 N N . SER A 1 121 ? -7.228 -8.167 22.800 1.00 89.31 121 SER A N 1
ATOM 1019 C CA . SER A 1 121 ? -7.650 -7.258 23.875 1.00 89.31 121 SER A CA 1
ATOM 1020 C C . SER A 1 121 ? -7.314 -5.793 23.574 1.00 89.31 121 SER A C 1
ATOM 1022 O O . SER A 1 121 ? -8.068 -4.898 23.949 1.00 89.31 121 SER A O 1
ATOM 1024 N N . ALA A 1 122 ? -6.228 -5.545 22.835 1.00 88.06 122 ALA A N 1
ATOM 1025 C CA . ALA A 1 122 ? -5.845 -4.217 22.362 1.00 88.06 122 ALA A CA 1
ATOM 1026 C C . ALA A 1 122 ? -6.592 -3.763 21.087 1.00 88.06 122 ALA A C 1
ATOM 1028 O O . ALA A 1 122 ? -6.373 -2.643 20.626 1.00 88.06 122 ALA A O 1
ATOM 1029 N N . GLY A 1 123 ? -7.440 -4.609 20.485 1.00 88.19 123 GLY A N 1
ATOM 1030 C CA . GLY A 1 123 ? -8.160 -4.299 19.242 1.00 88.19 123 GLY A CA 1
ATOM 1031 C C . GLY A 1 123 ? -7.269 -4.182 17.997 1.00 88.19 123 GLY A C 1
ATOM 1032 O O . GLY A 1 123 ? -7.657 -3.549 17.017 1.00 88.19 123 GLY A O 1
ATOM 1033 N N . LEU A 1 124 ? -6.063 -4.760 18.022 1.00 86.88 124 LEU A N 1
ATOM 1034 C CA . LEU A 1 124 ? -5.057 -4.637 16.957 1.00 86.88 124 LEU A CA 1
ATOM 1035 C C . LEU A 1 124 ? -5.015 -5.849 16.015 1.00 86.88 124 LEU A C 1
ATOM 1037 O O . LEU A 1 124 ? -4.556 -5.711 14.879 1.00 86.88 124 LEU A O 1
ATOM 1041 N N . TYR A 1 125 ? -5.492 -7.015 16.459 1.00 88.56 125 TYR A N 1
ATOM 1042 C CA . TYR A 1 125 ? -5.325 -8.296 15.758 1.00 88.56 125 TYR A CA 1
ATOM 1043 C C . TYR A 1 125 ? -5.758 -8.252 14.284 1.00 88.56 125 TYR A C 1
ATOM 1045 O O . TYR A 1 125 ? -4.939 -8.493 13.399 1.00 88.56 125 TYR A O 1
ATOM 1053 N N . ASP A 1 126 ? -6.996 -7.839 13.996 1.00 84.31 126 ASP A N 1
ATOM 1054 C CA . ASP A 1 126 ? -7.528 -7.799 12.625 1.00 84.31 126 ASP A CA 1
ATOM 1055 C C . ASP A 1 126 ? -6.723 -6.883 11.696 1.00 84.31 126 ASP A C 1
ATOM 1057 O O . ASP A 1 126 ? -6.526 -7.182 10.514 1.00 84.31 126 ASP A O 1
ATOM 1061 N N . SER A 1 127 ? -6.242 -5.753 12.222 1.00 84.12 127 SER A N 1
ATOM 1062 C CA . SER A 1 127 ? -5.417 -4.819 11.451 1.00 84.12 127 SER A CA 1
ATOM 1063 C C . SER A 1 127 ? -4.045 -5.412 11.127 1.00 84.12 127 SER A C 1
ATOM 1065 O O . SER A 1 127 ? -3.564 -5.268 10.002 1.00 84.12 127 SER A O 1
ATOM 1067 N N . LEU A 1 128 ? -3.450 -6.147 12.071 1.00 86.38 128 LEU A N 1
ATOM 1068 C CA . LEU A 1 128 ? -2.166 -6.814 11.891 1.00 86.38 128 LEU A CA 1
ATOM 1069 C C . LEU A 1 128 ? -2.277 -8.030 10.959 1.00 86.38 128 LEU A C 1
ATOM 1071 O O . LEU A 1 128 ? -1.382 -8.255 10.147 1.00 86.38 128 LEU A O 1
ATOM 1075 N N . VAL A 1 129 ? -3.389 -8.771 10.997 1.00 87.69 129 VAL A N 1
ATOM 1076 C CA . VAL A 1 129 ? -3.660 -9.860 10.043 1.00 87.69 129 VAL A CA 1
ATOM 1077 C C . VAL A 1 129 ? -3.711 -9.322 8.614 1.00 87.69 129 VAL A C 1
ATOM 1079 O O . VAL A 1 129 ? -3.044 -9.865 7.735 1.00 87.69 129 VAL A O 1
ATOM 1082 N N . LYS A 1 130 ? -4.436 -8.218 8.384 1.00 84.50 130 LYS A N 1
ATOM 1083 C CA . LYS A 1 130 ? -4.476 -7.547 7.072 1.00 84.50 130 LYS A CA 1
ATOM 1084 C C . LYS A 1 130 ? -3.111 -7.001 6.660 1.00 84.50 130 LYS A C 1
ATOM 1086 O O . LYS A 1 130 ? -2.758 -7.048 5.486 1.00 84.50 130 LYS A O 1
ATOM 1091 N N . TYR A 1 131 ? -2.337 -6.482 7.613 1.00 83.06 131 TYR A N 1
ATOM 1092 C CA . TYR A 1 131 ? -0.987 -5.978 7.362 1.00 83.06 131 TYR A CA 1
ATOM 1093 C C . TYR A 1 131 ? -0.031 -7.077 6.863 1.00 83.06 131 TYR A C 1
ATOM 1095 O O . TYR A 1 131 ? 0.809 -6.800 6.008 1.00 83.06 131 TYR A O 1
ATOM 1103 N N . LEU A 1 132 ? -0.187 -8.310 7.360 1.00 89.75 132 LEU A N 1
ATOM 1104 C CA . LEU A 1 132 ? 0.602 -9.492 6.982 1.00 89.75 132 LEU A CA 1
ATOM 1105 C C . LEU A 1 132 ? -0.053 -10.353 5.889 1.00 89.75 132 LEU A C 1
ATOM 1107 O O . LEU A 1 132 ? 0.312 -11.524 5.707 1.00 89.75 132 LEU A O 1
ATOM 1111 N N . ASP A 1 133 ? -1.050 -9.821 5.188 1.00 90.06 133 ASP A N 1
ATOM 1112 C CA . ASP A 1 133 ? -1.639 -10.498 4.043 1.00 90.06 133 ASP A CA 1
ATOM 1113 C C . ASP A 1 133 ? -0.624 -10.595 2.891 1.00 90.06 133 ASP A C 1
ATOM 1115 O O . ASP A 1 133 ? -0.028 -9.597 2.487 1.00 90.06 133 ASP A O 1
ATOM 1119 N N . GLU A 1 134 ? -0.386 -11.809 2.390 1.00 91.75 134 GLU A N 1
ATOM 1120 C CA . GLU A 1 134 ? 0.677 -12.064 1.410 1.00 91.75 134 GLU A CA 1
ATOM 1121 C C . GLU A 1 134 ? 0.365 -11.416 0.055 1.00 91.75 134 GLU A C 1
ATOM 1123 O O . GLU A 1 134 ? 1.271 -10.874 -0.578 1.00 91.75 134 GLU A O 1
ATOM 1128 N N . ASP A 1 135 ? -0.905 -11.380 -0.358 1.00 88.06 135 ASP A N 1
ATOM 1129 C CA . ASP A 1 135 ? -1.313 -10.720 -1.600 1.00 88.06 135 ASP A CA 1
ATOM 1130 C C . ASP A 1 135 ? -1.164 -9.196 -1.481 1.00 88.06 135 ASP A C 1
ATOM 1132 O O . ASP A 1 135 ? -0.633 -8.544 -2.387 1.00 88.06 135 ASP A O 1
ATOM 1136 N N . ALA A 1 136 ? -1.548 -8.617 -0.339 1.00 82.75 136 ALA A N 1
ATOM 1137 C CA . ALA A 1 136 ? -1.346 -7.196 -0.064 1.00 82.75 136 ALA A CA 1
ATOM 1138 C C . ALA A 1 136 ? 0.144 -6.816 -0.017 1.00 82.75 136 ALA A C 1
ATOM 1140 O O . ALA A 1 136 ? 0.545 -5.786 -0.567 1.00 82.75 136 ALA A O 1
ATOM 1141 N N . VAL A 1 137 ? 0.986 -7.643 0.610 1.00 87.06 137 VAL A N 1
ATOM 1142 C CA . VAL A 1 137 ? 2.441 -7.435 0.656 1.00 87.06 137 VAL A CA 1
ATOM 1143 C C . VAL A 1 137 ? 3.049 -7.549 -0.741 1.00 87.06 137 VAL A C 1
ATOM 1145 O O . VAL A 1 137 ? 3.805 -6.666 -1.151 1.00 87.06 137 VAL A O 1
ATOM 1148 N N . LEU A 1 138 ? 2.675 -8.573 -1.512 1.00 89.81 138 LEU A N 1
ATOM 1149 C CA . LEU A 1 138 ? 3.134 -8.741 -2.889 1.00 89.81 138 LEU A CA 1
ATOM 1150 C C . LEU A 1 138 ? 2.739 -7.541 -3.762 1.00 89.81 138 LEU A C 1
ATOM 1152 O O . LEU A 1 138 ? 3.548 -7.073 -4.564 1.00 89.81 138 LEU A O 1
ATOM 1156 N N . HIS A 1 139 ? 1.537 -6.992 -3.569 1.00 86.44 139 HIS A N 1
ATOM 1157 C CA . HIS A 1 139 ? 1.082 -5.798 -4.279 1.00 86.44 139 HIS A CA 1
ATOM 1158 C C . HIS A 1 139 ? 1.899 -4.543 -3.926 1.00 86.44 139 HIS A C 1
ATOM 1160 O O . HIS A 1 139 ? 2.229 -3.744 -4.809 1.00 86.44 139 HIS A O 1
ATOM 1166 N N . LYS A 1 140 ? 2.285 -4.373 -2.654 1.00 83.25 140 LYS A N 1
ATOM 1167 C CA . LYS A 1 140 ? 3.182 -3.283 -2.226 1.00 83.25 140 LYS A CA 1
ATOM 1168 C C . LYS A 1 140 ? 4.551 -3.393 -2.895 1.00 83.25 140 LYS A C 1
ATOM 1170 O O . LYS A 1 140 ? 5.041 -2.402 -3.435 1.00 83.25 140 LYS A O 1
ATOM 1175 N N . ILE A 1 141 ? 5.134 -4.593 -2.925 1.00 89.12 141 ILE A N 1
ATOM 1176 C CA . ILE A 1 141 ? 6.417 -4.840 -3.603 1.00 89.12 141 ILE A CA 1
ATOM 1177 C C . ILE A 1 141 ? 6.292 -4.563 -5.097 1.00 89.12 141 ILE A C 1
ATOM 1179 O O . ILE A 1 141 ? 7.134 -3.870 -5.663 1.00 89.12 141 ILE A O 1
ATOM 1183 N N . TYR A 1 142 ? 5.217 -5.046 -5.725 1.00 89.81 142 TYR A N 1
ATOM 1184 C CA . TYR A 1 142 ? 4.926 -4.762 -7.125 1.00 89.81 142 TYR A CA 1
ATOM 1185 C C . TYR A 1 142 ? 4.960 -3.260 -7.399 1.00 89.81 142 TYR A C 1
ATOM 1187 O O . TYR A 1 142 ? 5.636 -2.846 -8.331 1.00 89.81 142 TYR A O 1
ATOM 1195 N N . ASN A 1 143 ? 4.298 -2.431 -6.586 1.00 84.06 143 ASN A N 1
ATOM 1196 C CA . ASN A 1 143 ? 4.287 -0.985 -6.810 1.00 84.06 143 ASN A CA 1
ATOM 1197 C C . ASN A 1 143 ? 5.679 -0.351 -6.672 1.00 84.06 143 ASN A C 1
ATOM 1199 O O . ASN A 1 143 ? 6.022 0.492 -7.501 1.00 84.06 143 ASN A O 1
ATOM 1203 N N . GLN A 1 144 ? 6.497 -0.790 -5.710 1.00 85.12 144 GLN A N 1
ATOM 1204 C CA . GLN A 1 144 ? 7.874 -0.303 -5.552 1.00 85.12 144 GLN A CA 1
ATOM 1205 C C . GLN A 1 144 ? 8.768 -0.697 -6.735 1.00 85.12 144 GLN A C 1
ATOM 1207 O O . GLN A 1 144 ? 9.474 0.144 -7.293 1.00 85.12 144 GLN A O 1
ATOM 1212 N N . VAL A 1 145 ? 8.723 -1.969 -7.142 1.00 89.88 145 VAL A N 1
ATOM 1213 C CA . VAL A 1 145 ? 9.525 -2.483 -8.260 1.00 89.88 145 VAL A CA 1
ATOM 1214 C C . VAL A 1 145 ? 9.065 -1.849 -9.568 1.00 89.88 145 VAL A C 1
ATOM 1216 O O . VAL A 1 145 ? 9.881 -1.270 -10.277 1.00 89.88 145 VAL A O 1
ATOM 1219 N N . LYS A 1 146 ? 7.757 -1.867 -9.852 1.00 89.06 146 LYS A N 1
ATOM 1220 C CA . LYS A 1 146 ? 7.131 -1.207 -11.007 1.00 89.06 146 LYS A CA 1
ATOM 1221 C C . LYS A 1 146 ? 7.577 0.243 -11.123 1.00 89.06 146 LYS A C 1
ATOM 1223 O O . LYS A 1 146 ? 8.030 0.623 -12.190 1.00 89.06 146 LYS A O 1
ATOM 1228 N N . HIS A 1 147 ? 7.514 1.022 -10.043 1.00 82.56 147 HIS A N 1
ATOM 1229 C CA . HIS A 1 147 ? 7.967 2.411 -10.060 1.00 82.56 147 HIS A CA 1
ATOM 1230 C C . HIS A 1 147 ? 9.445 2.508 -10.482 1.00 82.56 147 HIS A C 1
ATOM 1232 O O . HIS A 1 147 ? 9.760 3.175 -11.461 1.00 82.56 147 HIS A O 1
ATOM 1238 N N . LYS A 1 148 ? 10.353 1.751 -9.851 1.00 87.00 148 LYS A N 1
ATOM 1239 C CA . LYS A 1 148 ? 11.777 1.740 -10.238 1.00 87.00 148 LYS A CA 1
ATOM 1240 C C . LYS A 1 148 ? 12.011 1.335 -11.708 1.00 87.00 148 LYS A C 1
ATOM 1242 O O . LYS A 1 148 ? 12.963 1.822 -12.312 1.00 87.00 148 LYS A O 1
ATOM 1247 N N . ILE A 1 149 ? 11.176 0.460 -12.277 1.00 89.81 149 ILE A N 1
ATOM 1248 C CA . ILE A 1 149 ? 11.272 0.045 -13.687 1.00 89.81 149 ILE A CA 1
ATOM 1249 C C . ILE A 1 149 ? 10.708 1.110 -14.638 1.00 89.81 149 ILE A C 1
ATOM 1251 O O . ILE A 1 149 ? 11.354 1.417 -15.635 1.00 89.81 149 ILE A O 1
ATOM 1255 N N . MET A 1 150 ? 9.545 1.692 -14.330 1.00 84.12 150 MET A N 1
ATOM 1256 C CA . MET A 1 150 ? 8.893 2.720 -15.157 1.00 84.12 150 MET A CA 1
ATOM 1257 C C . MET A 1 150 ? 9.796 3.939 -15.372 1.00 84.12 150 MET A C 1
ATOM 1259 O O . MET A 1 150 ? 9.864 4.478 -16.472 1.00 84.12 150 MET A O 1
ATOM 1263 N N . TYR A 1 151 ? 10.521 4.340 -14.326 1.00 82.31 151 TYR A N 1
ATOM 1264 C CA . TYR A 1 151 ? 11.416 5.500 -14.342 1.00 82.31 151 TYR A CA 1
ATOM 1265 C C . TYR A 1 151 ? 12.883 5.124 -14.614 1.00 82.31 151 TYR A C 1
ATOM 1267 O O . TYR A 1 151 ? 13.796 5.910 -14.355 1.00 82.31 151 TYR A O 1
ATOM 1275 N N . TYR A 1 152 ? 13.143 3.915 -15.121 1.00 85.50 152 TYR A N 1
ATOM 1276 C CA . TYR A 1 152 ? 14.491 3.501 -15.495 1.00 85.50 152 TYR A CA 1
ATOM 1277 C C . TYR A 1 152 ? 14.977 4.286 -16.723 1.00 85.50 152 TYR A C 1
ATOM 1279 O O . TYR A 1 152 ? 14.288 4.366 -17.733 1.00 85.50 152 TYR A O 1
ATOM 1287 N N . GLN A 1 153 ? 16.188 4.844 -16.657 1.00 82.81 153 GLN A N 1
ATOM 1288 C CA . GLN A 1 153 ? 16.753 5.690 -17.724 1.00 82.81 153 GLN A CA 1
ATOM 1289 C C . GLN A 1 153 ? 17.624 4.928 -18.739 1.00 82.81 153 GLN A C 1
ATOM 1291 O O . GLN A 1 153 ? 18.251 5.540 -19.602 1.00 82.81 153 GLN A O 1
ATOM 1296 N N . GLY A 1 154 ? 17.729 3.599 -18.633 1.00 81.88 154 GLY A N 1
ATOM 1297 C CA . GLY A 1 154 ? 18.495 2.817 -19.605 1.00 81.88 154 GLY A CA 1
ATOM 1298 C C . GLY A 1 154 ? 17.845 2.825 -20.989 1.00 81.88 154 GLY A C 1
ATOM 1299 O O . GLY A 1 154 ? 16.646 3.040 -21.122 1.00 81.88 154 GLY A O 1
ATOM 1300 N N . ALA A 1 155 ? 18.626 2.550 -22.035 1.00 82.94 155 ALA A N 1
ATOM 1301 C CA . ALA A 1 155 ? 18.106 2.490 -23.406 1.00 82.94 155 ALA A CA 1
ATOM 1302 C C . ALA A 1 155 ? 17.076 1.360 -23.610 1.00 82.94 155 ALA A C 1
ATOM 1304 O O . ALA A 1 155 ? 16.206 1.456 -24.469 1.00 82.94 155 ALA A O 1
ATOM 1305 N N . THR A 1 156 ? 17.164 0.298 -22.810 1.00 88.75 156 THR A N 1
ATOM 1306 C CA . THR A 1 156 ? 16.242 -0.843 -22.809 1.00 88.75 156 THR A CA 1
ATOM 1307 C C . THR A 1 156 ? 15.735 -1.108 -21.400 1.00 88.75 156 THR A C 1
ATOM 1309 O O . THR A 1 156 ? 16.361 -0.686 -20.426 1.00 88.75 156 THR A O 1
ATOM 1312 N N . LEU A 1 157 ? 14.644 -1.868 -21.287 1.00 90.88 157 LEU A N 1
ATOM 1313 C CA . LEU A 1 157 ? 14.203 -2.401 -20.004 1.00 90.88 157 LEU A CA 1
ATOM 1314 C C . LEU A 1 157 ? 15.334 -3.182 -19.314 1.00 90.88 157 LEU A C 1
ATOM 1316 O O . LEU A 1 157 ? 16.140 -3.837 -19.988 1.00 90.88 157 LEU A O 1
ATOM 1320 N N . PRO A 1 158 ? 15.406 -3.126 -17.976 1.00 91.56 158 PRO A N 1
ATOM 1321 C CA . PRO A 1 158 ? 16.398 -3.878 -17.235 1.00 91.56 158 PRO A CA 1
ATOM 1322 C C . PRO A 1 158 ? 16.125 -5.380 -17.332 1.00 91.56 158 PRO A C 1
ATOM 1324 O O . PRO A 1 158 ? 14.981 -5.833 -17.392 1.00 91.56 158 PRO A O 1
ATOM 1327 N N . GLU A 1 159 ? 17.201 -6.161 -17.308 1.00 95.12 159 GLU A N 1
ATOM 1328 C CA . GLU A 1 159 ? 17.120 -7.618 -17.336 1.00 95.12 159 GLU A CA 1
ATOM 1329 C C . GLU A 1 159 ? 16.344 -8.173 -16.136 1.00 95.12 159 GLU A C 1
ATOM 1331 O O . GLU A 1 159 ? 16.366 -7.608 -15.039 1.00 95.12 159 GLU A O 1
ATOM 1336 N N . ILE A 1 160 ? 15.736 -9.349 -16.312 1.00 95.69 160 ILE A N 1
ATOM 1337 C CA . ILE A 1 160 ? 14.952 -10.027 -15.268 1.00 95.69 160 ILE A CA 1
ATOM 1338 C C . ILE A 1 160 ? 15.756 -10.184 -13.968 1.00 95.69 160 ILE A C 1
ATOM 1340 O O . ILE A 1 160 ? 15.219 -9.929 -12.898 1.00 95.69 160 ILE A O 1
ATOM 1344 N N . ASN A 1 161 ? 17.054 -10.498 -14.043 1.00 96.00 161 ASN A N 1
ATOM 1345 C CA . ASN A 1 161 ? 17.915 -10.616 -12.858 1.00 96.00 161 ASN A CA 1
ATOM 1346 C C . ASN A 1 161 ? 17.971 -9.317 -12.036 1.00 96.00 161 ASN A C 1
ATOM 1348 O O . ASN A 1 161 ? 18.071 -9.349 -10.809 1.00 96.00 161 ASN A O 1
ATOM 1352 N N . LYS A 1 162 ? 17.894 -8.156 -12.699 1.00 95.38 162 LYS A N 1
ATOM 1353 C CA . LYS A 1 162 ? 17.847 -6.858 -12.024 1.00 95.38 162 LYS A CA 1
ATOM 1354 C C . LYS A 1 162 ? 16.485 -6.626 -11.372 1.00 95.38 162 LYS A C 1
ATOM 1356 O O . LYS A 1 162 ? 16.447 -6.100 -10.265 1.00 95.38 162 LYS A O 1
ATOM 1361 N N . VAL A 1 163 ? 15.394 -7.048 -12.013 1.00 96.31 163 VAL A N 1
ATOM 1362 C CA . VAL A 1 163 ? 14.043 -7.005 -11.424 1.00 96.31 163 VAL A CA 1
ATOM 1363 C C . VAL A 1 163 ? 13.941 -7.933 -10.212 1.00 96.31 163 VAL A C 1
ATOM 1365 O O . VAL A 1 163 ? 13.417 -7.525 -9.181 1.00 96.31 163 VAL A O 1
ATOM 1368 N N . ASP A 1 164 ? 14.516 -9.135 -10.291 1.00 97.50 164 ASP A N 1
ATOM 1369 C CA . ASP A 1 164 ? 14.584 -10.092 -9.181 1.00 97.50 164 ASP A CA 1
ATOM 1370 C C . ASP A 1 164 ? 15.338 -9.497 -7.980 1.00 97.50 164 ASP A C 1
ATOM 1372 O O . ASP A 1 164 ? 14.894 -9.616 -6.839 1.00 97.50 164 ASP A O 1
ATOM 1376 N N . ALA A 1 165 ? 16.448 -8.794 -8.229 1.00 97.50 165 ALA A N 1
ATOM 1377 C CA . ALA A 1 165 ? 17.180 -8.090 -7.180 1.00 97.50 165 ALA A CA 1
ATOM 1378 C C . ALA A 1 165 ? 16.346 -6.965 -6.542 1.00 97.50 165 ALA A C 1
ATOM 1380 O O . ALA A 1 165 ? 16.347 -6.825 -5.322 1.00 97.50 165 ALA A O 1
ATOM 1381 N N . LEU A 1 166 ? 15.606 -6.193 -7.346 1.00 96.75 166 LEU A N 1
ATOM 1382 C CA . LEU A 1 166 ? 14.710 -5.147 -6.841 1.00 96.75 166 LEU A CA 1
ATOM 1383 C C . LEU A 1 166 ? 13.548 -5.720 -6.023 1.00 96.75 166 LEU A C 1
ATOM 1385 O O . LEU A 1 166 ? 13.153 -5.113 -5.030 1.00 96.75 166 LEU A O 1
ATOM 1389 N N . PHE A 1 167 ? 13.013 -6.877 -6.422 1.00 97.94 167 PHE A N 1
ATOM 1390 C CA . PHE A 1 167 ? 12.012 -7.603 -5.645 1.00 97.94 167 PHE A CA 1
ATOM 1391 C C . PHE A 1 167 ? 12.568 -8.002 -4.275 1.00 97.94 167 PHE A C 1
ATOM 1393 O O . PHE A 1 167 ? 11.936 -7.706 -3.263 1.00 97.94 167 PHE A O 1
ATOM 1400 N N . ASN A 1 168 ? 13.753 -8.617 -4.234 1.00 97.56 168 ASN A N 1
ATOM 1401 C CA . ASN A 1 168 ? 14.374 -9.046 -2.980 1.00 97.56 168 ASN A CA 1
ATOM 1402 C C . ASN A 1 168 ? 14.678 -7.855 -2.059 1.00 97.56 168 ASN A C 1
ATOM 1404 O O . ASN A 1 168 ? 14.342 -7.905 -0.883 1.00 97.56 168 ASN A O 1
ATOM 1408 N N . GLU A 1 169 ? 15.224 -6.760 -2.599 1.00 95.81 169 GLU A N 1
ATOM 1409 C CA . GLU A 1 169 ? 15.484 -5.522 -1.847 1.00 95.81 169 GLU A CA 1
ATOM 1410 C C . GLU A 1 169 ? 14.195 -4.961 -1.221 1.00 95.81 169 GLU A C 1
ATOM 1412 O O . GLU A 1 169 ? 14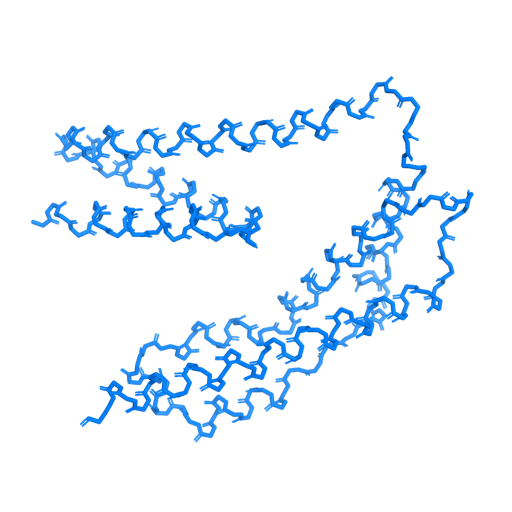.154 -4.627 -0.036 1.00 95.81 169 GLU A O 1
ATOM 1417 N N . ALA A 1 170 ? 13.119 -4.881 -2.008 1.00 91.12 170 ALA A N 1
ATOM 1418 C CA . ALA A 1 170 ? 11.826 -4.398 -1.538 1.00 91.12 170 ALA A CA 1
ATOM 1419 C C . ALA A 1 170 ? 11.200 -5.338 -0.495 1.00 91.12 170 ALA A C 1
ATOM 1421 O O . ALA A 1 170 ? 10.613 -4.875 0.485 1.00 91.12 170 ALA A O 1
ATOM 1422 N N . PHE A 1 171 ? 11.335 -6.654 -0.678 1.00 96.50 171 PHE A N 1
ATOM 1423 C CA . PHE A 1 171 ? 10.836 -7.634 0.280 1.00 96.50 171 PHE A CA 1
ATOM 1424 C C . PHE A 1 171 ? 11.592 -7.558 1.611 1.00 96.50 171 PHE A C 1
ATOM 1426 O O . PHE A 1 171 ? 10.956 -7.480 2.660 1.00 96.50 171 PHE A O 1
ATOM 1433 N N . GLU A 1 172 ? 12.925 -7.485 1.578 1.00 95.25 172 GLU A N 1
ATOM 1434 C CA . GLU A 1 172 ? 13.760 -7.309 2.771 1.00 95.25 172 GLU A CA 1
ATOM 1435 C C . GLU A 1 172 ? 13.404 -6.028 3.537 1.00 95.25 172 GLU A C 1
ATOM 1437 O O . GLU A 1 172 ? 13.313 -6.044 4.769 1.00 95.25 172 GLU A O 1
ATOM 1442 N N . ASP A 1 173 ? 13.143 -4.920 2.835 1.00 89.62 173 ASP A N 1
ATOM 1443 C CA . ASP A 1 173 ? 12.721 -3.678 3.485 1.00 89.62 173 ASP A CA 1
ATOM 1444 C C . ASP A 1 173 ? 11.348 -3.809 4.160 1.00 89.62 173 ASP A C 1
ATOM 1446 O O . ASP A 1 173 ? 11.173 -3.345 5.292 1.00 89.62 173 ASP A O 1
ATOM 1450 N N . ILE A 1 174 ? 10.383 -4.475 3.513 1.00 87.25 174 ILE A N 1
ATOM 1451 C CA . ILE A 1 174 ? 9.075 -4.762 4.119 1.00 87.25 174 ILE A CA 1
ATOM 1452 C C . ILE A 1 174 ? 9.232 -5.646 5.355 1.00 87.25 174 ILE A C 1
ATOM 1454 O O . ILE A 1 174 ? 8.662 -5.321 6.393 1.00 87.25 174 ILE A O 1
ATOM 1458 N N . CYS A 1 175 ? 10.022 -6.714 5.270 1.00 92.31 175 CYS A N 1
ATOM 1459 C CA . CYS A 1 175 ? 10.330 -7.607 6.383 1.00 92.31 175 CYS A CA 1
ATOM 1460 C C . CYS A 1 175 ? 10.896 -6.839 7.586 1.00 92.31 175 CYS A C 1
ATOM 1462 O O . CYS A 1 175 ? 10.336 -6.881 8.681 1.00 92.31 175 CYS A O 1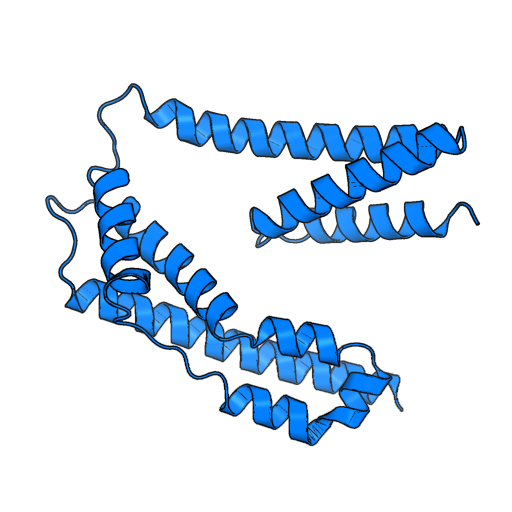
ATOM 1464 N N . ARG A 1 176 ? 11.928 -6.022 7.355 1.00 89.44 176 ARG A N 1
ATOM 1465 C CA . ARG A 1 176 ? 12.551 -5.177 8.384 1.00 89.44 176 ARG A CA 1
ATOM 1466 C C . ARG A 1 176 ? 11.570 -4.174 9.001 1.00 89.44 176 ARG A C 1
ATOM 1468 O O . ARG A 1 176 ? 11.662 -3.854 10.188 1.00 89.44 176 ARG A O 1
ATOM 1475 N N . LYS A 1 177 ? 10.658 -3.617 8.198 1.00 83.25 177 LYS A N 1
ATOM 1476 C CA . LYS A 1 177 ? 9.594 -2.719 8.677 1.00 83.25 177 LYS A CA 1
ATOM 1477 C C . LYS A 1 177 ? 8.551 -3.479 9.497 1.00 83.25 177 LYS A C 1
ATOM 1479 O O . LYS A 1 177 ? 8.111 -2.951 10.517 1.00 83.25 177 LYS A O 1
ATOM 1484 N N . ALA A 1 178 ? 8.198 -4.695 9.088 1.00 86.56 178 ALA A N 1
ATOM 1485 C CA . ALA A 1 178 ? 7.259 -5.555 9.793 1.00 86.56 178 ALA A CA 1
ATOM 1486 C C . ALA A 1 178 ? 7.789 -5.956 11.175 1.00 86.56 178 ALA A C 1
ATOM 1488 O O . ALA A 1 178 ? 7.042 -5.822 12.141 1.00 86.56 178 ALA A O 1
ATOM 1489 N N . ASP A 1 179 ? 9.072 -6.326 11.292 1.00 87.19 179 ASP A N 1
ATOM 1490 C CA . ASP A 1 179 ? 9.721 -6.618 12.583 1.00 87.19 179 ASP A CA 1
ATOM 1491 C C . ASP A 1 179 ? 9.518 -5.459 13.571 1.00 87.19 179 ASP A C 1
ATOM 1493 O O . ASP A 1 179 ? 8.893 -5.605 14.623 1.00 87.19 179 ASP A O 1
ATOM 1497 N N . LYS A 1 180 ? 9.939 -4.253 13.170 1.00 86.94 180 LYS A N 1
ATOM 1498 C CA . LYS A 1 180 ? 9.818 -3.046 14.003 1.00 86.94 180 LYS A CA 1
ATOM 1499 C C . LYS A 1 180 ? 8.370 -2.690 14.323 1.00 86.94 180 LYS A C 1
ATOM 1501 O O . LYS A 1 180 ? 8.078 -2.195 15.413 1.00 86.94 180 LYS A O 1
ATOM 1506 N N . HIS A 1 181 ? 7.469 -2.856 13.356 1.00 87.00 181 HIS A N 1
ATOM 1507 C CA . HIS A 1 181 ? 6.062 -2.531 13.544 1.00 87.00 181 HIS A CA 1
ATOM 1508 C C . HIS A 1 181 ? 5.426 -3.466 14.571 1.00 87.00 181 HIS A C 1
ATOM 1510 O O . HIS A 1 181 ? 4.814 -2.984 15.523 1.00 87.00 181 HIS A O 1
ATOM 1516 N N . LEU A 1 182 ? 5.607 -4.779 14.417 1.00 88.38 182 LEU A N 1
ATOM 1517 C CA . LEU A 1 182 ? 5.014 -5.771 15.307 1.00 88.38 182 LEU A CA 1
ATOM 1518 C C . LEU A 1 182 ? 5.583 -5.681 16.724 1.00 88.38 182 LEU A C 1
ATOM 1520 O O . LEU A 1 182 ? 4.802 -5.673 17.671 1.00 88.38 182 LEU A O 1
ATOM 1524 N N . GLU A 1 183 ? 6.898 -5.504 16.886 1.00 90.19 183 GLU A N 1
ATOM 1525 C CA . GLU A 1 183 ? 7.516 -5.271 18.202 1.00 90.19 183 GLU A CA 1
ATOM 1526 C C . GLU A 1 183 ? 6.918 -4.045 18.905 1.00 90.19 183 GLU A C 1
ATOM 1528 O O . GLU A 1 183 ? 6.578 -4.076 20.094 1.00 90.19 183 GLU A O 1
ATOM 1533 N N . ARG A 1 184 ? 6.739 -2.947 18.158 1.00 86.88 184 ARG A N 1
ATOM 1534 C CA . ARG A 1 184 ? 6.149 -1.717 18.690 1.00 86.88 184 ARG A CA 1
ATOM 1535 C C . ARG A 1 184 ? 4.685 -1.908 19.076 1.00 86.88 184 ARG A C 1
ATOM 1537 O O . ARG A 1 184 ? 4.269 -1.373 20.103 1.00 86.88 184 ARG A O 1
ATOM 1544 N N . GLN A 1 185 ? 3.900 -2.620 18.267 1.00 88.88 185 GLN A N 1
ATOM 1545 C CA . GLN A 1 185 ? 2.493 -2.883 18.577 1.00 88.88 185 GLN A CA 1
ATOM 1546 C C . GLN A 1 185 ? 2.347 -3.826 19.767 1.00 88.88 185 GLN A C 1
ATOM 1548 O O . GLN A 1 185 ? 1.513 -3.570 20.629 1.00 88.88 185 GLN A O 1
ATOM 1553 N N . LEU A 1 186 ? 3.200 -4.846 19.873 1.00 90.38 186 LEU A N 1
ATOM 1554 C CA . LEU A 1 186 ? 3.219 -5.747 21.021 1.00 90.38 186 LEU A CA 1
ATOM 1555 C C . LEU A 1 186 ? 3.529 -4.980 22.309 1.00 90.38 186 LEU A C 1
ATOM 1557 O O . LEU A 1 186 ? 2.788 -5.078 23.282 1.00 90.38 186 LEU A O 1
ATOM 1561 N N . SER A 1 187 ? 4.567 -4.139 22.287 1.00 89.50 187 SER A N 1
ATOM 1562 C CA . SER A 1 187 ? 4.950 -3.308 23.436 1.00 89.50 187 SER A CA 1
ATOM 1563 C C . SER A 1 187 ? 3.805 -2.398 23.897 1.00 89.50 187 SER A C 1
ATOM 1565 O O . SER A 1 187 ? 3.554 -2.259 25.093 1.00 89.50 187 SER A O 1
ATOM 1567 N N . LYS A 1 188 ? 3.079 -1.793 22.947 1.00 86.56 188 LYS A N 1
ATOM 1568 C CA . LYS A 1 188 ? 1.903 -0.958 23.237 1.00 86.56 188 LYS A CA 1
ATOM 1569 C C . LYS A 1 188 ? 0.740 -1.766 23.806 1.00 86.56 188 LYS A C 1
ATOM 1571 O O . LYS A 1 188 ? 0.109 -1.316 24.757 1.00 86.56 188 LYS A O 1
ATOM 1576 N N . ALA A 1 189 ? 0.457 -2.932 23.232 1.00 87.88 189 ALA A N 1
ATOM 1577 C CA . ALA A 1 189 ? -0.632 -3.792 23.672 1.00 87.88 189 ALA A CA 1
ATOM 1578 C C . ALA A 1 189 ? -0.394 -4.286 25.107 1.00 87.88 189 ALA A C 1
ATOM 1580 O O . ALA A 1 189 ? -1.277 -4.165 25.951 1.00 87.88 189 ALA A O 1
ATOM 1581 N N . VAL A 1 190 ? 0.832 -4.718 25.426 1.00 88.81 190 VAL A N 1
ATOM 1582 C CA . VAL A 1 190 ? 1.221 -5.107 26.792 1.00 88.81 190 VAL A CA 1
ATOM 1583 C C . VAL A 1 190 ? 1.057 -3.944 27.775 1.00 88.81 190 VAL A C 1
ATOM 1585 O O . VAL A 1 190 ? 0.467 -4.130 28.834 1.00 88.81 190 VAL A O 1
ATOM 1588 N N . ALA A 1 191 ? 1.504 -2.737 27.415 1.00 82.81 191 ALA A N 1
ATOM 1589 C CA . ALA A 1 191 ? 1.362 -1.553 28.268 1.00 82.81 191 ALA A CA 1
ATOM 1590 C C . ALA A 1 191 ? -0.096 -1.102 28.471 1.00 82.81 191 ALA A C 1
ATOM 1592 O O . ALA A 1 191 ? -0.388 -0.420 29.445 1.00 82.81 191 ALA A O 1
ATOM 1593 N N . THR A 1 192 ? -1.000 -1.459 27.556 1.00 74.81 192 THR A N 1
ATOM 1594 C CA . THR A 1 192 ? -2.436 -1.141 27.657 1.00 74.81 192 THR A CA 1
ATOM 1595 C C . THR A 1 192 ? -3.183 -2.165 28.520 1.00 74.81 192 THR A C 1
ATOM 1597 O O . THR A 1 192 ? -4.203 -1.836 29.117 1.00 74.81 192 THR A O 1
ATOM 1600 N N . ASN A 1 193 ? -2.666 -3.395 28.597 1.00 63.75 193 ASN A N 1
ATOM 1601 C CA . ASN A 1 193 ? -3.218 -4.492 29.394 1.00 63.75 193 ASN A CA 1
ATOM 1602 C C . ASN A 1 193 ? -2.604 -4.604 30.808 1.00 63.75 193 ASN A C 1
ATOM 1604 O O . ASN A 1 193 ? -2.998 -5.500 31.555 1.00 63.75 193 ASN A O 1
ATOM 1608 N N . SER A 1 194 ? -1.621 -3.757 31.148 1.00 58.06 194 SER A N 1
ATOM 1609 C CA . SER A 1 194 ? -0.978 -3.682 32.475 1.00 58.06 194 SER A CA 1
ATOM 1610 C C . SER A 1 194 ? -1.656 -2.632 33.347 1.00 58.06 194 SER A C 1
ATOM 1612 O O . SER A 1 194 ? -1.803 -2.892 34.561 1.00 58.06 194 SER A O 1
#

Mean predicted aligned error: 13.95 Å

pLDDT: mean 84.3, std 12.07, range [45.91, 97.94]

Sequence (194 aa):
MDNLLRDELLRSYGTYCSNKEADNFEEYQLLGAAKYAKSIAYKLEDLDLLGLASKIEIELLERIKTENEYYLSFDEAPSEFPHLEDGREFCKDLFYKQKRYRVDMKPYRRLLFDHEETFMSAGLYDSLVKYLDEDAVLHKIYNQVKHKIMYYQGATLPEINKVDALFNEAFEDICRKADKHLERQLSKAVATNS

Secondary structure (DSSP, 8-state):
-THHHHHHHHHHHHHHHH-TT--HHH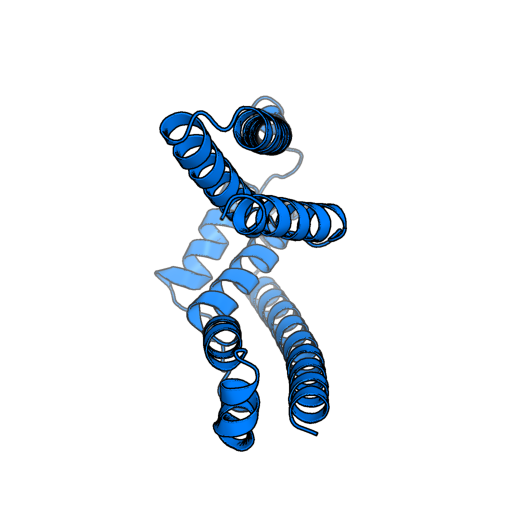HHHHHHHHHHHHHHHHHHT-HHHHHHHHHHHHHHHHHHHHHHHHHHTTSSS--SSTTHHHHHHHHHIIIIIS-------HHHHHHHHHTHHHHHHTT-HHHHHHHT-HHHHHHHHHHHHHHHHHT--SSSPPPHHHHHHHHHHHHHHHHHHHHHHHHHHHHHHHHH--

Nearest PDB structures (foldseek):
  6h48-assembly1_A  TM=3.755E-01  e=5.125E+00  Staphylococcus aureus
  2yxh-assembly1_B  TM=3.888E-01  e=7.011E+00  Thermotoga maritima MSB8
  8e0o-assembly1_B  TM=3.063E-01  e=5.400E+00  synthetic construct
  6w6e-assembly1_A  TM=2.934E-01  e=8.201E+00  Mycobacterium tuberculosis

Solvent-accessible surface area (backbone atoms only — not comparable to full-atom values): 10736 Å² total; per-residue (Å²): 130,79,57,60,67,51,52,49,50,50,50,53,49,54,52,51,77,68,38,92,81,66,50,73,67,59,54,53,52,51,42,51,51,22,52,50,48,25,56,49,16,62,76,68,69,36,62,68,48,27,51,51,21,48,51,53,34,51,57,50,50,52,48,55,45,52,53,49,49,56,61,56,67,51,74,85,52,88,57,92,33,83,24,45,65,64,24,41,54,52,43,46,39,43,51,67,74,65,48,74,65,84,67,84,45,60,75,62,51,46,59,49,60,81,40,38,70,51,29,51,77,59,72,42,41,70,60,51,54,59,67,57,29,48,68,60,48,48,50,53,40,46,54,56,39,27,50,59,42,15,64,34,80,59,99,58,84,78,53,67,71,57,53,52,49,45,48,50,54,44,48,52,51,50,51,58,48,48,54,57,49,52,54,52,50,49,54,51,26,52,64,72,75,106

Radius of gyration: 20.83 Å; Cα contacts (8 Å, |Δi|>4): 144; chains: 1; bounding box: 48×39×58 Å